Protein AF-A0A817CMS9-F1 (afdb_monomer_lite)

Secondary structure (DSSP, 8-state):
---EEE--SSS-SS--HHHHHHHHHHHS-TTT--EEEEEETTEEEEEETT--EEEGGGSGGGT-TTSEEEEE-TTTTTT----PPTT-EEEEEE-TT--HHHHHHHHHHSTTBTTTBEEEEEE-HHHHHHHHHHHHHHH---TTSPP-HHHHHHHHHHHHHHHHHHHHHHHHHHHHHHHHHHHHHHTT-

Structure (mmCIF, N/CA/C/O backbone):
data_AF-A0A817CMS9-F1
#
_entry.id   AF-A0A817CMS9-F1
#
loop_
_atom_site.group_PDB
_atom_site.id
_atom_site.type_symbol
_atom_site.label_atom_id
_atom_site.label_alt_id
_atom_site.label_comp_id
_atom_site.label_asym_id
_atom_site.label_entity_id
_atom_site.label_seq_id
_atom_site.pdbx_PDB_ins_code
_atom_site.Cartn_x
_atom_site.Cartn_y
_atom_site.Cartn_z
_atom_site.occupancy
_atom_site.B_iso_or_equiv
_atom_site.auth_seq_id
_atom_site.auth_comp_id
_atom_site.auth_asym_id
_atom_site.auth_atom_id
_atom_site.pdbx_PDB_model_num
ATOM 1 N N . MET A 1 1 ? 3.117 -14.549 -5.798 1.00 77.69 1 MET A N 1
ATOM 2 C CA . MET A 1 1 ? 4.179 -13.520 -5.708 1.00 77.69 1 MET A CA 1
ATOM 3 C C . MET A 1 1 ? 3.508 -12.202 -5.344 1.00 77.69 1 MET A C 1
ATOM 5 O O . MET A 1 1 ? 2.330 -12.082 -5.639 1.00 77.69 1 MET A O 1
ATOM 9 N N . ILE A 1 2 ? 4.181 -11.277 -4.655 1.00 88.38 2 ILE A N 1
ATOM 10 C CA . ILE A 1 2 ? 3.659 -9.918 -4.421 1.00 88.38 2 ILE A CA 1
ATOM 11 C C . ILE A 1 2 ? 4.347 -9.014 -5.437 1.00 88.38 2 ILE A C 1
ATOM 13 O O . ILE A 1 2 ? 5.572 -8.955 -5.463 1.00 88.38 2 ILE A O 1
ATOM 17 N N . ASN A 1 3 ? 3.564 -8.373 -6.294 1.00 90.69 3 ASN A N 1
ATOM 18 C CA . ASN A 1 3 ? 4.044 -7.587 -7.425 1.00 90.69 3 ASN A CA 1
ATOM 19 C C . ASN A 1 3 ? 4.031 -6.086 -7.124 1.00 90.69 3 ASN A C 1
ATOM 21 O O . ASN A 1 3 ? 4.804 -5.333 -7.708 1.00 90.69 3 ASN A O 1
ATOM 25 N N . GLY A 1 4 ? 3.166 -5.639 -6.215 1.00 90.62 4 GLY A N 1
ATOM 26 C CA . GLY A 1 4 ? 3.035 -4.228 -5.875 1.00 90.62 4 GLY A CA 1
ATOM 27 C C . GLY A 1 4 ? 3.059 -3.969 -4.381 1.00 90.62 4 GLY A C 1
ATOM 28 O O . GLY A 1 4 ? 2.597 -4.797 -3.598 1.00 90.62 4 GLY A O 1
ATOM 29 N N . ILE A 1 5 ? 3.542 -2.794 -4.006 1.00 91.62 5 ILE A N 1
ATOM 30 C CA . ILE A 1 5 ? 3.374 -2.205 -2.682 1.00 91.62 5 ILE A CA 1
ATOM 31 C C . ILE A 1 5 ? 2.540 -0.938 -2.853 1.00 91.62 5 ILE A C 1
ATOM 33 O O . ILE A 1 5 ? 2.891 -0.059 -3.640 1.00 91.62 5 ILE A O 1
ATOM 37 N N . LEU A 1 6 ? 1.428 -0.874 -2.128 1.00 89.94 6 LEU A N 1
ATOM 38 C CA . LEU A 1 6 ? 0.562 0.292 -2.024 1.00 89.94 6 LEU A CA 1
ATOM 39 C C . LEU A 1 6 ? 0.737 0.854 -0.616 1.00 89.94 6 LEU A C 1
ATOM 41 O O . LEU A 1 6 ? 0.195 0.297 0.345 1.00 89.94 6 LEU A O 1
ATOM 45 N N . ASP A 1 7 ? 1.549 1.899 -0.489 1.00 86.31 7 ASP A N 1
ATOM 46 C CA . ASP A 1 7 ? 1.860 2.501 0.798 1.00 86.31 7 ASP A CA 1
ATOM 47 C C . ASP A 1 7 ? 0.839 3.575 1.175 1.00 86.31 7 ASP A C 1
ATOM 49 O O . ASP A 1 7 ? 0.642 4.543 0.448 1.00 86.31 7 ASP A O 1
ATOM 53 N N . VAL A 1 8 ? 0.196 3.418 2.333 1.00 76.38 8 VAL A N 1
ATOM 54 C CA . VAL A 1 8 ? -0.797 4.372 2.859 1.00 76.38 8 VAL A CA 1
ATOM 55 C C . VAL A 1 8 ? -0.176 5.272 3.933 1.00 76.38 8 VAL A C 1
ATOM 57 O O . VAL A 1 8 ? -0.787 5.535 4.967 1.00 76.38 8 VAL A O 1
ATOM 60 N N . GLY A 1 9 ? 1.077 5.683 3.715 1.00 64.88 9 GLY A N 1
ATOM 61 C CA . GLY A 1 9 ? 1.826 6.552 4.630 1.00 64.88 9 GLY A CA 1
ATOM 62 C C . GLY A 1 9 ? 2.237 5.847 5.924 1.00 64.88 9 GLY A C 1
ATOM 63 O O . GLY A 1 9 ? 2.263 6.454 6.993 1.00 64.88 9 GLY A O 1
ATOM 64 N N . ALA A 1 10 ? 2.486 4.538 5.852 1.00 63.50 10 ALA A N 1
ATOM 65 C CA . ALA A 1 10 ? 2.502 3.668 7.023 1.00 63.50 10 ALA A CA 1
ATOM 66 C C . ALA A 1 10 ? 3.894 3.208 7.452 1.00 63.50 10 ALA A C 1
ATOM 68 O O . ALA A 1 10 ? 4.192 3.150 8.643 1.00 63.50 10 ALA A O 1
ATOM 69 N N . LEU A 1 11 ? 4.706 2.773 6.484 1.00 62.94 11 LEU A N 1
ATOM 70 C CA . LEU A 1 11 ? 5.907 1.976 6.755 1.00 62.94 11 LEU A CA 1
ATOM 71 C C . LEU A 1 11 ? 7.194 2.614 6.232 1.00 62.94 11 LEU A C 1
ATOM 73 O O . LEU A 1 11 ? 8.274 2.233 6.683 1.00 62.94 11 LEU A O 1
ATOM 77 N N . PHE A 1 12 ? 7.102 3.575 5.312 1.00 68.31 12 PHE A N 1
ATOM 78 C CA . PHE A 1 12 ? 8.256 4.115 4.596 1.00 68.31 12 PHE A CA 1
ATOM 79 C C . PHE A 1 12 ? 8.349 5.636 4.774 1.00 68.31 12 PHE A C 1
ATOM 81 O O . PHE A 1 12 ? 8.121 6.402 3.849 1.00 68.31 12 PHE A O 1
ATOM 88 N N . ILE A 1 13 ? 8.681 6.067 5.995 1.00 56.91 13 ILE A N 1
ATOM 89 C CA . ILE A 1 13 ? 8.699 7.488 6.394 1.00 56.91 13 ILE A CA 1
ATOM 90 C C . ILE A 1 13 ? 9.909 8.252 5.810 1.00 56.91 13 ILE A C 1
ATOM 92 O O . ILE A 1 13 ? 9.785 9.431 5.497 1.00 56.91 13 ILE A O 1
ATOM 96 N N . ASP A 1 14 ? 11.045 7.579 5.580 1.00 59.69 14 ASP A N 1
ATOM 97 C CA . ASP A 1 14 ? 12.325 8.238 5.240 1.00 59.69 14 ASP A CA 1
ATOM 98 C C . ASP A 1 14 ? 12.895 7.866 3.854 1.00 59.69 14 ASP A C 1
ATOM 100 O O . ASP A 1 14 ? 14.068 8.107 3.560 1.00 59.69 14 ASP A O 1
ATOM 104 N N . GLY A 1 15 ? 12.103 7.223 2.991 1.00 67.94 15 GLY A N 1
ATOM 105 C CA . GLY A 1 15 ? 12.551 6.786 1.666 1.00 67.94 15 GLY A CA 1
ATOM 106 C C . GLY A 1 15 ? 11.914 7.572 0.531 1.00 67.94 15 GLY A C 1
ATOM 107 O O . GLY A 1 15 ? 10.702 7.744 0.507 1.00 67.94 15 GLY A O 1
ATOM 108 N N . SER A 1 16 ? 12.705 7.975 -0.466 1.00 87.06 16 SER A N 1
ATOM 109 C CA . SER A 1 16 ? 12.138 8.425 -1.740 1.00 87.06 16 SER A CA 1
ATOM 110 C C . SER A 1 16 ? 11.461 7.256 -2.465 1.00 87.06 16 SER A C 1
ATOM 112 O O . SER A 1 16 ? 11.920 6.111 -2.371 1.00 87.06 16 SER A O 1
ATOM 114 N N . ASN A 1 17 ? 10.418 7.540 -3.251 1.00 89.38 17 ASN A N 1
ATOM 115 C CA . ASN A 1 17 ? 9.736 6.540 -4.086 1.00 89.38 17 ASN A CA 1
ATOM 116 C C . ASN A 1 17 ? 10.731 5.765 -4.959 1.00 89.38 17 ASN A C 1
ATOM 118 O O . ASN A 1 17 ? 10.667 4.540 -5.056 1.00 89.38 17 ASN A O 1
ATOM 122 N N . ARG A 1 18 ? 11.724 6.479 -5.502 1.00 91.44 18 ARG A N 1
ATOM 123 C CA . ARG A 1 18 ? 12.861 5.910 -6.228 1.00 91.44 18 ARG A CA 1
ATOM 124 C C . ARG A 1 18 ? 13.650 4.907 -5.387 1.00 91.44 18 ARG A C 1
ATOM 126 O O . ARG A 1 18 ? 13.916 3.798 -5.842 1.00 91.44 18 ARG A O 1
ATOM 133 N N . GLY A 1 19 ? 14.039 5.283 -4.169 1.00 91.00 19 GLY A N 1
ATOM 134 C CA . GLY A 1 19 ? 14.793 4.411 -3.270 1.00 91.00 19 GLY A CA 1
ATOM 135 C C . GLY A 1 19 ? 14.023 3.137 -2.921 1.00 91.00 19 GLY A C 1
ATOM 136 O O . GLY A 1 19 ? 14.601 2.048 -2.917 1.00 91.00 19 GLY A O 1
ATOM 137 N N . MET A 1 20 ? 12.713 3.255 -2.700 1.00 90.69 20 MET A N 1
ATOM 138 C CA . MET A 1 20 ? 11.846 2.106 -2.428 1.00 90.69 20 MET A CA 1
ATOM 139 C C . MET A 1 20 ? 11.688 1.201 -3.647 1.00 90.69 20 MET A C 1
ATOM 141 O O . MET A 1 20 ? 11.838 -0.013 -3.514 1.00 90.69 20 MET A O 1
ATOM 145 N N . ALA A 1 21 ? 11.488 1.770 -4.836 1.00 92.00 21 ALA A N 1
ATOM 146 C CA . ALA A 1 21 ? 11.421 1.018 -6.086 1.00 92.00 21 ALA A CA 1
ATOM 147 C C . ALA A 1 21 ? 12.711 0.227 -6.348 1.00 92.00 21 ALA A C 1
ATOM 149 O O . ALA A 1 21 ? 12.653 -0.977 -6.589 1.00 92.00 21 ALA A O 1
ATOM 150 N N . ILE A 1 22 ? 13.876 0.866 -6.189 1.00 92.69 22 ILE A N 1
ATOM 151 C CA . ILE A 1 22 ? 15.193 0.228 -6.331 1.00 92.69 22 ILE A CA 1
ATOM 152 C C . ILE A 1 22 ? 15.373 -0.898 -5.309 1.00 92.69 22 ILE A C 1
ATOM 154 O O . ILE A 1 22 ? 15.794 -2.004 -5.653 1.00 92.69 22 ILE A O 1
ATOM 158 N N . LYS A 1 23 ? 15.042 -0.646 -4.038 1.00 92.25 23 LYS A N 1
ATOM 159 C CA . LYS A 1 23 ? 15.151 -1.662 -2.986 1.00 92.25 23 LYS A CA 1
ATOM 160 C C . LYS A 1 23 ? 14.244 -2.855 -3.281 1.00 92.25 23 LYS A C 1
ATOM 162 O O . LYS A 1 23 ? 14.671 -3.996 -3.127 1.00 92.25 23 LYS A O 1
ATOM 167 N N . TRP A 1 24 ? 13.023 -2.602 -3.739 1.00 91.62 24 TRP A N 1
ATOM 168 C CA . TRP A 1 24 ? 12.069 -3.642 -4.102 1.00 91.62 24 TRP A CA 1
ATOM 169 C C . TRP A 1 24 ? 12.521 -4.435 -5.334 1.00 91.62 24 TRP A C 1
ATOM 171 O O . TRP A 1 24 ? 12.480 -5.666 -5.321 1.00 91.62 24 TRP A O 1
ATOM 181 N N . LEU A 1 25 ? 13.070 -3.759 -6.348 1.00 93.19 25 LEU A N 1
ATOM 182 C CA . LEU A 1 25 ? 13.699 -4.395 -7.505 1.00 93.19 25 LEU A CA 1
ATOM 183 C C . LEU A 1 25 ? 14.825 -5.337 -7.077 1.00 93.19 25 LEU A C 1
ATOM 185 O O . LEU A 1 25 ? 14.950 -6.435 -7.612 1.00 93.19 25 LEU A O 1
ATOM 189 N N . ASN A 1 26 ? 15.649 -4.928 -6.114 1.00 93.00 26 ASN A N 1
ATOM 190 C CA . ASN A 1 26 ? 16.777 -5.719 -5.617 1.00 93.00 26 ASN A CA 1
ATOM 191 C C . ASN A 1 26 ? 16.362 -6.942 -4.795 1.00 93.00 26 ASN A C 1
ATOM 193 O O . ASN A 1 26 ? 17.083 -7.934 -4.796 1.00 93.00 26 ASN A O 1
ATOM 197 N N . LEU A 1 27 ? 15.205 -6.890 -4.136 1.00 91.75 27 LEU A N 1
ATOM 198 C CA . LEU A 1 27 ? 14.621 -8.028 -3.418 1.00 91.75 27 LEU A CA 1
ATOM 199 C C . LEU A 1 27 ? 13.832 -8.978 -4.335 1.00 91.75 27 LEU A C 1
ATOM 201 O O . LEU A 1 27 ? 13.458 -10.069 -3.906 1.00 91.75 27 LEU A O 1
ATOM 205 N N . SER A 1 28 ? 13.558 -8.564 -5.572 1.00 90.88 28 SER A N 1
ATOM 206 C CA . SER A 1 28 ? 12.761 -9.327 -6.531 1.00 90.88 28 SER A CA 1
ATOM 207 C C . SER A 1 28 ? 13.578 -10.399 -7.257 1.00 90.88 28 SER A C 1
ATOM 209 O O . SER A 1 28 ? 14.793 -10.286 -7.424 1.00 90.88 28 SER A O 1
ATOM 211 N N . ASP A 1 29 ? 12.890 -11.441 -7.728 1.00 90.50 29 ASP A N 1
ATOM 212 C CA . ASP A 1 29 ? 13.479 -12.512 -8.536 1.00 90.50 29 ASP A CA 1
ATOM 213 C C . ASP A 1 29 ? 13.924 -11.969 -9.902 1.00 90.50 29 ASP A C 1
ATOM 215 O O . ASP A 1 29 ? 13.099 -11.709 -10.778 1.00 90.50 29 ASP A O 1
ATOM 219 N N . LYS A 1 30 ? 15.240 -11.824 -10.088 1.00 88.00 30 LYS A N 1
ATOM 220 C CA . LYS A 1 30 ? 15.857 -11.267 -11.302 1.00 88.00 30 LYS A CA 1
ATOM 221 C C . LYS A 1 30 ? 15.660 -12.123 -12.5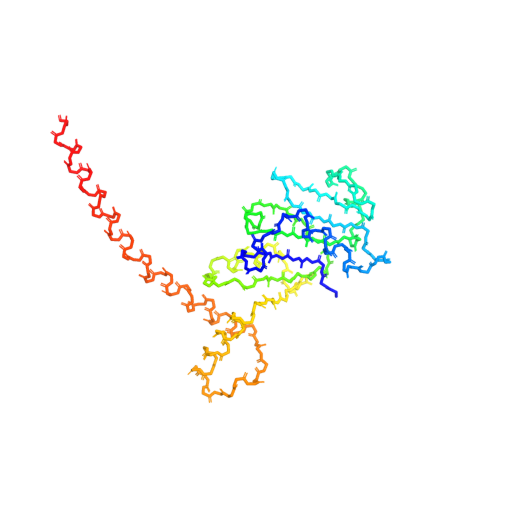55 1.00 88.00 30 LYS A C 1
ATOM 223 O O . LYS A 1 30 ? 15.983 -11.671 -13.643 1.00 88.00 30 LYS A O 1
ATOM 228 N N . THR A 1 31 ? 15.149 -13.349 -12.423 1.00 88.56 31 THR A N 1
ATOM 229 C CA . THR A 1 31 ? 14.766 -14.174 -13.582 1.00 88.56 31 THR A CA 1
ATOM 230 C C . THR A 1 31 ? 13.384 -13.818 -14.131 1.00 88.56 31 THR A C 1
ATOM 232 O O . THR A 1 31 ? 13.037 -14.239 -15.232 1.00 88.56 31 THR A O 1
ATOM 235 N N . LYS A 1 32 ? 12.590 -13.058 -13.364 1.00 88.12 32 LYS A N 1
ATOM 236 C CA . LYS A 1 32 ? 11.198 -12.707 -13.680 1.00 88.12 32 LYS A CA 1
ATOM 237 C C . LYS A 1 32 ? 10.947 -11.208 -13.701 1.00 88.12 32 LYS A C 1
ATOM 239 O O . LYS A 1 32 ? 10.047 -10.764 -14.396 1.00 88.12 32 LYS A O 1
ATOM 244 N N . ILE A 1 33 ? 11.691 -10.445 -12.907 1.00 92.81 33 ILE A N 1
ATOM 245 C CA . ILE A 1 33 ? 11.482 -9.014 -12.712 1.00 92.81 33 ILE A CA 1
ATOM 246 C C . ILE A 1 33 ? 12.706 -8.260 -13.220 1.00 92.81 33 ILE A C 1
ATOM 248 O O . ILE A 1 33 ? 13.786 -8.334 -12.631 1.00 92.81 33 ILE A O 1
ATOM 252 N N . ASP A 1 34 ? 12.493 -7.495 -14.285 1.00 93.56 34 ASP A N 1
ATOM 253 C CA . ASP A 1 34 ? 13.505 -6.664 -14.937 1.00 93.56 34 ASP A CA 1
ATOM 254 C C . ASP A 1 34 ? 13.403 -5.193 -14.510 1.00 93.56 34 ASP A C 1
ATOM 256 O O . ASP A 1 34 ? 14.379 -4.444 -14.600 1.00 93.56 34 ASP A O 1
ATOM 260 N N . TYR A 1 35 ? 12.223 -4.774 -14.041 1.00 94.56 35 TYR A N 1
ATOM 261 C CA . TYR A 1 35 ? 11.922 -3.368 -13.795 1.00 94.56 35 TYR A CA 1
ATOM 262 C C . TYR A 1 35 ? 11.203 -3.126 -12.468 1.00 94.56 35 TYR A C 1
ATOM 264 O O . TYR A 1 35 ? 10.448 -3.959 -11.963 1.00 94.56 35 TYR A O 1
ATOM 272 N N . SER A 1 36 ? 11.380 -1.924 -11.931 1.00 94.62 36 SER A N 1
ATOM 273 C CA . SER A 1 36 ? 10.517 -1.365 -10.893 1.00 94.62 36 SER A CA 1
ATOM 274 C C . SER A 1 36 ? 9.871 -0.078 -11.372 1.00 94.62 36 SER A C 1
ATOM 276 O O . SER A 1 36 ? 10.493 0.717 -12.072 1.00 94.62 36 SER A O 1
ATOM 278 N N . ILE A 1 37 ? 8.616 0.118 -10.995 1.00 93.12 37 ILE A N 1
ATOM 279 C CA . ILE A 1 37 ? 7.808 1.268 -11.374 1.00 93.12 37 ILE A CA 1
ATOM 280 C C . ILE A 1 37 ? 7.470 2.059 -10.120 1.00 93.12 37 ILE A C 1
ATOM 282 O O . ILE A 1 37 ? 7.066 1.488 -9.106 1.00 93.12 37 ILE A O 1
ATOM 286 N N . TYR A 1 38 ? 7.613 3.373 -10.207 1.00 92.56 38 TYR A N 1
ATOM 287 C CA . TYR A 1 38 ? 7.205 4.312 -9.173 1.00 92.56 38 TYR A CA 1
ATOM 288 C C . TYR A 1 38 ? 6.719 5.615 -9.798 1.00 92.56 38 TYR A C 1
ATOM 290 O O . TYR A 1 38 ? 6.766 5.789 -11.017 1.00 92.56 38 TYR A O 1
ATOM 298 N N . ILE A 1 39 ? 6.223 6.523 -8.962 1.00 89.06 39 ILE A N 1
ATOM 299 C CA . ILE A 1 39 ? 5.774 7.841 -9.403 1.00 89.06 39 ILE A CA 1
ATOM 300 C C . ILE A 1 39 ? 6.663 8.909 -8.782 1.00 89.06 39 ILE A C 1
ATOM 302 O O . ILE A 1 39 ? 6.970 8.869 -7.588 1.00 89.06 39 ILE A O 1
ATOM 306 N N . GLU A 1 40 ? 7.097 9.843 -9.616 1.00 88.50 40 GLU A N 1
ATOM 307 C CA . GLU A 1 40 ? 7.929 10.984 -9.249 1.00 88.50 40 GLU A CA 1
ATOM 308 C C . GLU A 1 40 ? 7.446 12.193 -10.044 1.00 88.50 40 GLU A C 1
ATOM 310 O O . GLU A 1 40 ? 7.307 12.117 -11.265 1.00 88.50 40 GLU A O 1
ATOM 315 N N . SER A 1 41 ? 7.126 13.284 -9.343 1.00 85.75 41 SER A N 1
ATOM 316 C CA . SER A 1 41 ? 6.565 14.501 -9.950 1.00 85.75 41 SER A CA 1
ATOM 317 C C . SER A 1 41 ? 5.373 14.209 -10.882 1.00 85.75 41 SER A C 1
ATOM 319 O O . SER A 1 41 ? 5.376 14.612 -12.045 1.00 85.75 41 SER A O 1
ATOM 321 N N . ASP A 1 42 ? 4.389 13.443 -10.391 1.00 82.62 42 ASP A N 1
ATOM 322 C CA . ASP A 1 42 ? 3.181 13.003 -11.118 1.00 82.62 42 ASP A CA 1
ATOM 323 C C . ASP A 1 42 ? 3.424 12.180 -12.400 1.00 82.62 42 ASP A C 1
ATOM 325 O O . ASP A 1 42 ? 2.493 11.890 -13.155 1.00 82.62 42 ASP A O 1
ATOM 329 N N . SER A 1 43 ? 4.662 11.746 -12.644 1.00 87.94 43 SER A N 1
ATOM 330 C CA . SER A 1 43 ? 5.044 10.962 -13.818 1.00 87.94 43 SER A CA 1
ATOM 331 C C . SER A 1 43 ? 5.400 9.527 -13.438 1.00 87.94 43 SER A C 1
ATOM 333 O O . SER A 1 43 ? 6.064 9.282 -12.433 1.00 87.94 43 SER A O 1
ATOM 335 N N . ILE A 1 44 ? 4.975 8.561 -14.259 1.00 90.31 44 ILE A N 1
ATOM 336 C CA . ILE A 1 44 ? 5.309 7.144 -14.064 1.00 90.31 44 ILE A CA 1
ATOM 337 C C . ILE A 1 44 ? 6.740 6.902 -14.555 1.00 90.31 44 ILE A C 1
ATOM 339 O O . ILE A 1 44 ? 7.022 6.995 -15.757 1.00 90.31 44 ILE A O 1
ATOM 343 N N . VAL A 1 45 ? 7.621 6.546 -13.625 1.00 93.31 45 VAL A N 1
ATOM 344 C CA . VAL A 1 45 ? 9.037 6.279 -13.870 1.00 93.31 45 VAL A CA 1
ATOM 345 C C . VAL A 1 45 ? 9.320 4.791 -13.728 1.00 93.31 45 VAL A C 1
ATOM 347 O O . VAL A 1 45 ? 8.828 4.122 -12.819 1.00 93.31 45 VAL A O 1
ATOM 350 N N . VAL A 1 46 ? 10.142 4.280 -14.636 1.00 94.56 46 VAL A N 1
ATOM 351 C CA . VAL A 1 46 ? 10.638 2.906 -14.649 1.00 94.56 46 VAL A CA 1
ATOM 352 C C . VAL A 1 46 ? 12.123 2.924 -14.341 1.00 94.56 46 VAL A C 1
ATOM 354 O O . VAL A 1 46 ? 12.867 3.667 -14.974 1.00 94.56 46 VAL A O 1
ATOM 357 N N . CYS A 1 47 ? 12.549 2.097 -13.393 1.00 95.12 47 CYS A N 1
ATOM 358 C CA . CYS A 1 47 ? 13.947 1.804 -13.110 1.00 95.12 47 CYS A CA 1
ATOM 359 C C . CYS A 1 47 ? 14.258 0.369 -13.544 1.00 95.12 47 CYS A C 1
ATOM 361 O O . CYS A 1 47 ? 13.573 -0.556 -13.100 1.00 95.12 47 CYS A O 1
ATOM 363 N N . ASP A 1 48 ? 15.277 0.180 -14.378 1.00 93.62 48 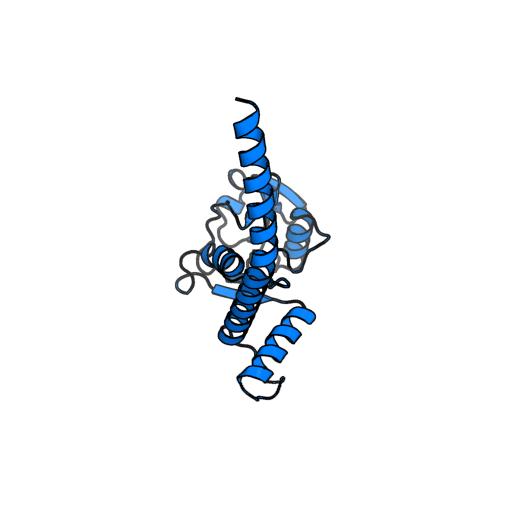ASP A N 1
ATOM 364 C CA . ASP A 1 48 ? 15.750 -1.144 -14.795 1.00 93.62 48 ASP A CA 1
ATOM 365 C C . ASP A 1 48 ? 16.795 -1.736 -13.829 1.00 93.62 48 ASP A C 1
ATOM 367 O O . ASP A 1 48 ? 17.206 -1.111 -12.844 1.00 93.62 48 ASP A O 1
ATOM 371 N N . CYS A 1 49 ? 17.228 -2.969 -14.101 1.00 90.44 49 CYS A N 1
ATOM 372 C CA . CYS A 1 49 ? 18.268 -3.664 -13.337 1.00 90.44 49 CYS A CA 1
ATOM 373 C C . CYS A 1 49 ? 19.657 -3.001 -13.404 1.00 90.44 49 CYS A C 1
ATOM 375 O O . CYS A 1 49 ? 20.517 -3.325 -12.584 1.00 90.44 49 CYS A O 1
ATOM 377 N N . GLN A 1 50 ? 19.889 -2.091 -14.352 1.00 91.19 50 GLN A N 1
ATOM 378 C CA . GLN A 1 50 ? 21.096 -1.273 -14.482 1.00 91.19 50 GLN A CA 1
ATOM 379 C C . GLN A 1 50 ? 20.948 0.093 -13.786 1.00 91.19 50 GLN A C 1
ATOM 381 O O . GLN A 1 50 ? 21.831 0.949 -13.906 1.00 91.19 50 GLN A O 1
ATOM 386 N N . TYR A 1 51 ? 19.858 0.292 -13.038 1.00 91.19 51 TYR A N 1
ATOM 387 C CA . TYR A 1 51 ? 19.506 1.528 -12.340 1.00 91.19 51 TYR A CA 1
ATOM 388 C C . TYR A 1 51 ? 19.352 2.740 -13.270 1.00 91.19 51 TYR A C 1
ATOM 390 O O . TYR A 1 51 ? 19.537 3.885 -12.845 1.00 91.19 51 TYR A O 1
ATOM 398 N N . GLN A 1 52 ? 19.022 2.497 -14.541 1.00 93.12 52 GLN A N 1
ATOM 399 C CA . GLN A 1 52 ? 18.641 3.536 -15.487 1.00 93.12 52 GLN A CA 1
ATOM 400 C C . GLN A 1 52 ? 17.154 3.847 -15.353 1.00 93.12 52 GLN A C 1
ATOM 402 O O . GLN A 1 52 ? 16.337 2.971 -15.065 1.00 93.12 52 GLN A O 1
ATOM 407 N N . HIS A 1 53 ? 16.820 5.122 -15.548 1.00 94.06 53 HIS A N 1
ATOM 408 C CA . HIS A 1 53 ? 15.481 5.652 -15.332 1.00 94.06 53 HIS A CA 1
ATOM 409 C C . HIS A 1 53 ? 14.866 6.112 -16.648 1.00 94.06 53 HIS A C 1
ATOM 411 O O . HIS A 1 53 ? 15.474 6.873 -17.401 1.00 94.06 53 HIS A O 1
ATOM 417 N N . HIS A 1 54 ? 13.636 5.676 -16.902 1.00 93.44 54 HIS A N 1
ATOM 418 C CA . HIS A 1 54 ? 12.923 5.940 -18.146 1.00 93.44 54 HIS A CA 1
ATOM 419 C C . HIS A 1 54 ? 11.464 6.293 -17.874 1.00 93.44 54 HIS A C 1
ATOM 421 O O . HIS A 1 54 ? 10.871 5.841 -16.893 1.00 93.44 54 HIS A O 1
ATOM 427 N N . ALA A 1 55 ? 10.853 7.057 -18.778 1.00 92.19 55 ALA A N 1
ATOM 428 C CA . ALA A 1 55 ? 9.404 7.202 -18.788 1.00 92.19 55 ALA A CA 1
ATOM 429 C C . ALA A 1 55 ? 8.757 5.859 -19.159 1.00 92.19 55 ALA A C 1
ATOM 431 O O . ALA A 1 55 ? 9.204 5.193 -20.097 1.00 92.19 55 ALA A O 1
ATOM 432 N N . PHE A 1 56 ? 7.685 5.473 -18.459 1.00 90.25 56 PHE A N 1
ATOM 433 C CA . PHE A 1 56 ? 7.025 4.179 -18.680 1.00 90.25 56 PHE A CA 1
ATOM 434 C C . PHE A 1 56 ? 6.622 3.958 -20.140 1.00 90.25 56 PHE A C 1
ATOM 436 O O . PHE A 1 56 ? 6.961 2.926 -20.714 1.00 90.25 56 PHE A O 1
ATOM 443 N N . VAL A 1 57 ? 5.990 4.960 -20.756 1.00 87.56 57 VAL A N 1
ATOM 444 C CA . VAL A 1 57 ? 5.457 4.896 -22.130 1.00 87.56 57 VAL A CA 1
ATOM 445 C C . VAL A 1 57 ? 6.540 4.623 -23.177 1.00 87.56 57 VAL A C 1
ATOM 447 O O . VAL A 1 57 ? 6.268 3.968 -24.174 1.00 87.56 57 VAL A O 1
ATOM 450 N N . THR A 1 58 ? 7.767 5.102 -22.963 1.00 89.38 58 THR A N 1
ATOM 451 C CA . THR A 1 58 ? 8.884 4.916 -23.906 1.00 89.38 58 THR A CA 1
ATOM 452 C C . THR A 1 58 ? 9.781 3.737 -23.539 1.00 89.38 58 THR A C 1
ATOM 454 O O . THR A 1 58 ? 10.769 3.479 -24.221 1.00 89.38 58 THR A O 1
ATOM 457 N N . SER A 1 59 ? 9.498 3.060 -22.426 1.00 90.06 59 SER A N 1
ATOM 458 C CA . SER A 1 59 ? 10.316 1.962 -21.923 1.00 90.06 59 SER A CA 1
ATOM 459 C C . SER A 1 59 ? 9.791 0.606 -22.410 1.00 90.06 59 SER A C 1
ATOM 461 O O . SER A 1 59 ? 8.575 0.445 -22.570 1.00 90.06 59 SER A O 1
ATOM 463 N N . PRO A 1 60 ? 10.661 -0.415 -22.532 1.00 88.25 60 PRO A N 1
ATOM 464 C CA . PRO A 1 60 ? 10.229 -1.784 -22.823 1.00 88.25 60 PRO A CA 1
ATOM 465 C C . PRO A 1 60 ? 9.254 -2.368 -21.783 1.00 88.25 60 PRO A C 1
ATOM 467 O O . PRO A 1 60 ? 8.529 -3.316 -22.079 1.00 88.25 60 PRO A O 1
ATOM 470 N N . ALA A 1 61 ? 9.203 -1.803 -20.570 1.00 87.19 61 ALA A N 1
ATOM 471 C CA . ALA A 1 61 ? 8.284 -2.235 -19.517 1.00 87.19 61 ALA A CA 1
ATOM 472 C C . ALA A 1 61 ? 6.801 -1.995 -19.863 1.00 87.19 61 ALA A C 1
ATOM 474 O O . ALA A 1 61 ? 5.933 -2.639 -19.277 1.00 87.19 61 ALA A O 1
ATOM 475 N N . SER A 1 62 ? 6.500 -1.104 -20.816 1.00 85.75 62 SER A N 1
ATOM 476 C CA . SER A 1 62 ? 5.127 -0.869 -21.289 1.00 85.75 62 SER A CA 1
ATOM 477 C C . SER A 1 62 ? 4.549 -2.045 -22.084 1.00 85.75 62 SER A C 1
ATOM 479 O O . SER A 1 62 ? 3.341 -2.271 -22.051 1.00 85.75 62 SER A O 1
ATOM 481 N N . GLU A 1 63 ? 5.409 -2.817 -22.752 1.00 84.69 63 GLU A N 1
ATOM 482 C CA . GLU A 1 63 ? 5.032 -3.987 -23.552 1.00 84.69 63 GLU A CA 1
ATOM 483 C C . GLU A 1 63 ? 5.206 -5.295 -22.770 1.00 84.69 63 GLU A C 1
ATOM 485 O O . GLU A 1 63 ? 4.456 -6.251 -22.965 1.00 84.69 63 GLU A O 1
ATOM 490 N N . ARG A 1 64 ? 6.176 -5.340 -21.846 1.00 83.44 64 ARG A N 1
ATOM 491 C CA . ARG A 1 64 ? 6.477 -6.512 -21.009 1.00 83.44 64 ARG A CA 1
ATOM 492 C C . ARG A 1 64 ? 5.642 -6.527 -19.736 1.00 83.44 64 ARG A C 1
ATOM 494 O O . ARG A 1 64 ? 6.140 -6.371 -18.618 1.00 83.44 64 ARG A O 1
ATOM 501 N N . ILE A 1 65 ? 4.348 -6.723 -19.945 1.00 72.44 65 ILE A N 1
ATOM 502 C CA . ILE A 1 65 ? 3.368 -7.001 -18.898 1.00 72.44 65 ILE A CA 1
ATOM 503 C C . ILE A 1 65 ? 3.883 -8.225 -18.108 1.00 72.44 65 ILE A C 1
ATOM 505 O O . ILE A 1 65 ? 4.277 -9.212 -18.717 1.00 72.44 65 ILE A O 1
ATOM 509 N N . ASP A 1 66 ? 3.956 -8.117 -16.777 1.00 79.50 66 ASP A N 1
ATOM 510 C CA . ASP A 1 66 ? 4.437 -9.140 -15.817 1.00 79.50 66 ASP A CA 1
ATOM 511 C C . ASP A 1 66 ? 5.944 -9.182 -15.489 1.00 79.50 66 ASP A C 1
ATOM 513 O O . ASP A 1 66 ? 6.336 -9.904 -14.573 1.00 79.50 66 ASP A O 1
ATOM 517 N N . HIS A 1 67 ? 6.785 -8.356 -16.123 1.00 89.38 67 HIS A N 1
ATOM 518 C CA . HIS A 1 67 ? 8.231 -8.281 -15.825 1.00 89.38 67 HIS A CA 1
ATOM 519 C C . HIS A 1 67 ? 8.624 -7.125 -14.892 1.00 89.38 67 HIS A C 1
ATOM 521 O O . HIS A 1 67 ? 9.773 -6.672 -14.873 1.00 89.38 67 HIS A O 1
ATOM 527 N N . TYR A 1 68 ? 7.672 -6.612 -14.114 1.00 91.31 68 TYR A N 1
ATOM 528 C CA . TYR A 1 68 ? 7.915 -5.477 -13.238 1.00 91.31 68 TYR A CA 1
ATOM 529 C C . TYR A 1 68 ? 7.224 -5.585 -11.889 1.00 91.31 68 TYR A C 1
ATOM 531 O O . TYR A 1 68 ? 6.207 -6.259 -11.710 1.00 91.31 68 TYR A O 1
ATOM 539 N N . VAL A 1 69 ? 7.778 -4.841 -10.941 1.00 93.06 69 VAL A N 1
ATOM 540 C CA . VAL A 1 69 ? 7.168 -4.576 -9.645 1.00 93.06 69 VAL A CA 1
ATOM 541 C C . VAL A 1 69 ? 6.818 -3.102 -9.497 1.00 93.06 69 VAL A C 1
ATOM 543 O O . VAL A 1 69 ? 7.420 -2.253 -10.144 1.00 93.06 69 VAL A O 1
ATOM 546 N N . ILE A 1 70 ? 5.846 -2.782 -8.646 1.00 91.12 70 ILE A N 1
ATOM 547 C CA . ILE A 1 70 ? 5.348 -1.410 -8.483 1.00 91.12 70 ILE A CA 1
ATOM 548 C C . ILE A 1 70 ? 5.448 -0.975 -7.025 1.00 91.12 70 ILE A C 1
ATOM 550 O O . ILE A 1 70 ? 5.102 -1.732 -6.120 1.00 91.12 70 ILE A O 1
ATOM 554 N N . TYR A 1 71 ? 5.853 0.269 -6.806 1.00 91.50 71 TYR A N 1
ATOM 555 C CA . TYR A 1 71 ? 5.712 0.967 -5.537 1.00 91.50 71 TYR A CA 1
ATOM 556 C C . TYR A 1 71 ? 4.891 2.247 -5.739 1.00 91.50 71 TYR A C 1
ATOM 558 O O . TYR A 1 71 ? 5.259 3.086 -6.561 1.00 91.50 71 TYR A O 1
ATOM 566 N N . LEU A 1 72 ? 3.794 2.399 -4.993 1.00 88.00 72 LEU A N 1
ATOM 567 C CA . LEU A 1 72 ? 2.970 3.613 -4.961 1.00 88.00 72 LEU A CA 1
ATOM 568 C C . LEU A 1 72 ? 2.889 4.128 -3.521 1.00 88.00 72 LEU A C 1
ATOM 570 O O . LEU A 1 72 ? 2.586 3.347 -2.625 1.00 88.00 72 LEU A O 1
ATOM 574 N N . ASP A 1 73 ? 3.141 5.419 -3.314 1.00 84.88 73 ASP A N 1
ATOM 575 C CA . ASP A 1 73 ? 3.021 6.098 -2.018 1.00 84.88 73 ASP A CA 1
ATOM 576 C C . ASP A 1 73 ? 1.602 6.652 -1.781 1.00 84.88 73 ASP A C 1
ATOM 578 O O . ASP A 1 73 ? 0.734 6.588 -2.653 1.00 84.88 73 ASP A O 1
ATOM 582 N N . GLU A 1 74 ? 1.357 7.245 -0.608 1.00 75.56 74 GLU A N 1
ATOM 583 C CA . GLU A 1 74 ? 0.023 7.736 -0.241 1.00 75.56 74 GLU A CA 1
ATOM 584 C C . GLU A 1 74 ? -0.478 8.817 -1.213 1.00 75.56 74 GLU A C 1
ATOM 586 O O . GLU A 1 74 ? -1.624 8.768 -1.670 1.00 75.56 74 GLU A O 1
ATOM 591 N N . VAL A 1 75 ? 0.390 9.762 -1.585 1.00 71.38 75 VAL A N 1
ATOM 592 C CA . VAL A 1 75 ? 0.040 10.874 -2.480 1.00 71.38 75 VAL A CA 1
ATOM 593 C C . VAL A 1 75 ? -0.419 10.339 -3.833 1.00 71.38 75 VAL A C 1
ATOM 595 O O . VAL A 1 75 ? -1.511 10.670 -4.302 1.00 71.38 75 VAL A O 1
ATOM 598 N N . HIS A 1 76 ? 0.351 9.434 -4.433 1.00 67.50 76 HIS A N 1
ATOM 599 C CA . HIS A 1 76 ? 0.085 8.945 -5.780 1.00 67.50 76 HIS A CA 1
ATOM 600 C C . HIS A 1 76 ? -0.810 7.696 -5.804 1.00 67.50 76 HIS A C 1
ATOM 602 O O . HIS A 1 76 ? -1.325 7.315 -6.860 1.00 67.50 76 HIS A O 1
ATOM 608 N N . THR A 1 77 ? -1.158 7.126 -4.643 1.00 57.75 77 THR A N 1
ATOM 609 C CA . THR A 1 77 ? -2.361 6.286 -4.528 1.00 57.75 77 THR A CA 1
ATOM 610 C C . THR A 1 77 ? -3.639 7.093 -4.761 1.00 57.75 77 THR A C 1
ATOM 612 O O . THR A 1 77 ? -4.684 6.485 -4.986 1.00 57.75 77 THR A O 1
ATOM 615 N N . THR A 1 78 ? -3.577 8.433 -4.845 1.00 55.62 78 THR A N 1
ATOM 616 C CA . THR A 1 78 ? -4.728 9.337 -5.000 1.00 55.62 78 THR A CA 1
ATOM 617 C C . THR A 1 78 ? -4.731 10.122 -6.329 1.00 55.62 78 THR A C 1
ATOM 619 O O . THR A 1 78 ? -4.815 11.338 -6.331 1.00 55.62 78 THR A O 1
ATOM 622 N N . GLY A 1 79 ? -4.707 9.463 -7.496 1.00 58.53 79 GLY A N 1
ATOM 623 C CA . GLY A 1 79 ? -4.968 10.152 -8.777 1.00 58.53 79 GLY A CA 1
ATOM 624 C C . GLY A 1 79 ? -4.457 9.457 -10.038 1.00 58.53 79 GLY A C 1
ATOM 625 O O . GLY A 1 79 ? -4.977 9.707 -11.122 1.00 58.53 79 GLY A O 1
ATOM 626 N N . THR A 1 80 ? -3.490 8.549 -9.914 1.00 65.44 80 THR A N 1
ATOM 627 C CA . THR A 1 80 ? -2.864 7.910 -11.079 1.00 65.44 80 THR A CA 1
ATOM 628 C C . THR A 1 80 ? -3.648 6.680 -11.543 1.00 65.44 80 THR A C 1
ATOM 630 O O . THR A 1 80 ? -3.902 5.755 -10.767 1.00 65.44 80 THR A O 1
ATOM 633 N N . ASP A 1 81 ? -4.019 6.648 -12.827 1.00 66.56 81 ASP A N 1
ATOM 634 C CA . ASP A 1 81 ? -4.675 5.501 -13.463 1.00 66.56 81 ASP A CA 1
ATOM 635 C C . ASP A 1 81 ? -3.648 4.461 -13.939 1.00 66.56 81 ASP A C 1
ATOM 637 O O . ASP A 1 81 ? -3.436 4.271 -15.138 1.00 66.56 81 ASP A O 1
ATOM 641 N N . PHE A 1 82 ? -2.967 3.794 -13.001 1.00 72.12 82 PHE A N 1
ATOM 642 C CA . PHE A 1 82 ? -2.084 2.684 -13.358 1.00 72.12 82 PHE A CA 1
ATOM 643 C C . PHE A 1 82 ? -2.907 1.416 -13.627 1.00 72.12 82 PHE A C 1
ATOM 645 O O . PHE A 1 82 ? -3.646 0.934 -12.763 1.00 72.12 82 PHE A O 1
ATOM 652 N N . LYS A 1 83 ? -2.787 0.856 -14.834 1.00 76.81 83 LYS A N 1
ATOM 653 C CA . LYS A 1 83 ? -3.442 -0.405 -15.201 1.00 76.81 83 LYS A CA 1
ATOM 654 C C . LYS A 1 83 ? -2.555 -1.573 -14.794 1.00 76.81 83 LYS A C 1
ATOM 656 O O . LYS A 1 83 ? -1.546 -1.840 -15.438 1.00 76.81 83 LYS A O 1
ATOM 661 N N . PHE A 1 84 ? -2.955 -2.268 -13.736 1.00 81.56 84 PHE A N 1
ATOM 662 C CA . PHE A 1 84 ? -2.262 -3.470 -13.291 1.00 81.56 84 PHE A CA 1
ATOM 663 C C . PHE A 1 84 ? -2.440 -4.620 -14.301 1.00 81.56 84 PHE A C 1
ATOM 665 O O . PHE A 1 84 ? -3.540 -4.789 -14.843 1.00 81.56 84 PHE A O 1
ATOM 672 N N . PRO A 1 85 ? -1.386 -5.420 -14.542 1.00 81.19 85 PRO A N 1
ATOM 673 C CA . PRO A 1 85 ? -1.481 -6.687 -15.257 1.00 81.19 85 PRO A CA 1
ATOM 674 C C . PRO A 1 85 ? -2.506 -7.635 -14.644 1.00 81.19 85 PRO A C 1
ATOM 676 O O . PRO A 1 85 ? -2.809 -7.544 -13.455 1.00 81.19 85 PRO A O 1
ATOM 679 N N . ASN A 1 86 ? -3.010 -8.592 -15.425 1.00 83.06 86 ASN A N 1
ATOM 680 C CA . ASN A 1 86 ? -3.829 -9.659 -14.855 1.00 83.06 86 ASN A CA 1
ATOM 681 C C . ASN A 1 86 ? -3.020 -10.459 -13.823 1.00 83.06 86 ASN A C 1
ATOM 683 O O . ASN A 1 86 ? -1.805 -10.543 -13.890 1.00 83.06 86 ASN A O 1
ATOM 687 N N . GLU A 1 87 ? -3.715 -11.029 -12.846 1.00 85.19 87 GLU A N 1
ATOM 688 C CA . GLU A 1 87 ? -3.129 -11.831 -11.766 1.00 85.19 87 GLU A CA 1
ATOM 689 C C . GLU A 1 87 ? -2.189 -11.083 -10.800 1.00 85.19 87 GLU A C 1
ATOM 691 O O . GLU A 1 87 ? -1.522 -11.687 -9.960 1.00 85.19 87 GLU A O 1
ATOM 696 N N . PHE A 1 88 ? -2.197 -9.749 -10.840 1.00 87.06 88 PHE A N 1
ATOM 697 C CA . PHE A 1 88 ? -1.382 -8.918 -9.960 1.00 87.06 88 PHE A CA 1
ATOM 698 C C . PHE A 1 88 ? -1.814 -9.001 -8.486 1.00 87.06 88 PHE A C 1
ATOM 700 O O . PHE A 1 88 ? -2.982 -8.797 -8.135 1.00 87.06 88 PHE A O 1
ATOM 707 N N . CYS A 1 89 ? -0.851 -9.244 -7.596 1.00 91.25 89 CYS A N 1
ATOM 708 C CA . CYS A 1 89 ? -1.060 -9.222 -6.150 1.00 91.25 89 CYS A CA 1
ATOM 709 C C . CYS A 1 89 ? -0.317 -8.041 -5.520 1.00 91.25 89 CYS A C 1
ATOM 711 O O . CYS A 1 89 ? 0.896 -7.910 -5.694 1.00 91.25 89 CYS A O 1
ATOM 713 N N . ALA A 1 90 ? -1.023 -7.199 -4.766 1.00 91.94 90 ALA A N 1
ATOM 714 C CA . ALA A 1 90 ? -0.425 -6.050 -4.093 1.00 91.94 90 ALA A CA 1
ATOM 715 C C . ALA A 1 90 ? -0.471 -6.183 -2.566 1.00 91.94 90 ALA A C 1
ATOM 717 O O . ALA A 1 90 ? -1.457 -6.646 -1.992 1.00 91.94 90 ALA A O 1
ATOM 718 N N . ALA A 1 91 ? 0.597 -5.751 -1.905 1.00 93.00 91 ALA A N 1
ATOM 719 C CA . ALA A 1 91 ? 0.634 -5.548 -0.469 1.00 93.00 91 ALA A CA 1
ATOM 720 C C . ALA A 1 91 ? 0.207 -4.118 -0.134 1.00 93.00 91 ALA A C 1
ATOM 722 O O . ALA A 1 91 ? 0.850 -3.162 -0.557 1.00 93.00 91 ALA A O 1
ATOM 723 N N . VAL A 1 92 ? -0.866 -3.978 0.638 1.00 92.00 92 VAL A N 1
ATOM 724 C CA . VAL A 1 92 ? -1.292 -2.702 1.219 1.00 92.00 92 VAL A CA 1
ATOM 725 C C . VAL A 1 92 ? -0.630 -2.556 2.579 1.00 92.00 92 VAL A C 1
ATOM 727 O O . VAL A 1 92 ? -0.765 -3.441 3.430 1.00 92.00 92 VAL A O 1
ATOM 730 N N . THR A 1 93 ? 0.077 -1.454 2.798 1.00 91.25 93 THR A N 1
ATOM 731 C CA . THR A 1 93 ? 0.643 -1.147 4.112 1.00 91.25 93 THR A CA 1
ATOM 732 C C . THR A 1 93 ? -0.427 -0.512 5.007 1.00 91.25 93 THR A C 1
ATOM 734 O O . THR A 1 93 ? -1.215 0.335 4.589 1.00 91.25 93 THR A O 1
ATOM 737 N N . LEU A 1 94 ? -0.506 -0.953 6.258 1.00 91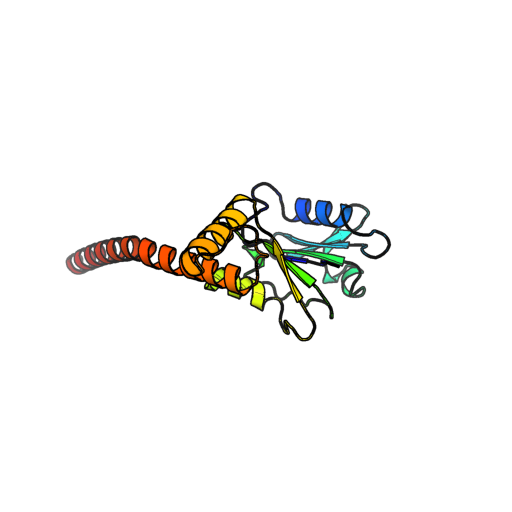.25 94 LEU A N 1
ATOM 738 C CA . LEU A 1 94 ? -1.460 -0.458 7.243 1.00 91.25 94 LEU A CA 1
ATOM 739 C C . LEU A 1 94 ? -0.763 0.549 8.152 1.00 91.25 94 LEU A C 1
ATOM 741 O O . LEU A 1 94 ? 0.066 0.168 8.982 1.00 91.25 94 LEU A O 1
ATOM 745 N N . GLY A 1 95 ? -1.100 1.825 7.967 1.00 87.69 95 GLY A N 1
ATOM 746 C CA . GLY A 1 95 ? -0.570 2.941 8.749 1.00 87.69 95 GLY A CA 1
ATOM 747 C C . GLY A 1 95 ? -1.384 3.204 9.997 1.00 87.69 95 GLY A C 1
ATOM 748 O O . GLY A 1 95 ? -2.581 2.916 10.038 1.00 87.69 95 GLY A O 1
ATOM 749 N N . ASN A 1 96 ? -0.741 3.764 11.020 1.00 86.75 96 ASN A N 1
ATOM 750 C CA . ASN A 1 96 ? -1.448 4.139 12.236 1.00 86.75 96 ASN A CA 1
ATOM 751 C C . ASN A 1 96 ? -2.601 5.104 11.910 1.00 86.75 96 ASN A C 1
ATOM 753 O O . ASN A 1 96 ? -2.482 5.945 11.020 1.00 86.75 96 ASN A O 1
ATOM 757 N N . CYS A 1 97 ? -3.722 4.971 12.618 1.00 86.62 97 CYS A N 1
ATOM 758 C CA . CYS A 1 97 ? -4.913 5.807 12.426 1.00 86.62 97 CYS A CA 1
ATOM 759 C C . CYS A 1 97 ? -5.507 5.807 10.999 1.00 86.62 97 CYS A C 1
ATOM 761 O O . CYS A 1 97 ? -6.283 6.704 10.665 1.00 86.62 97 CYS A O 1
ATOM 763 N N . ILE A 1 98 ? -5.196 4.820 10.146 1.00 91.06 98 ILE A N 1
ATOM 764 C CA . ILE A 1 98 ? -5.817 4.724 8.818 1.00 91.06 98 ILE A CA 1
ATOM 765 C C . ILE A 1 98 ? -7.343 4.610 8.949 1.00 91.06 98 ILE A C 1
ATOM 767 O O . ILE A 1 98 ? -7.870 3.759 9.673 1.00 91.06 98 ILE A O 1
ATOM 771 N N . THR A 1 99 ? -8.055 5.484 8.240 1.00 92.44 99 THR A N 1
ATOM 772 C CA . THR A 1 99 ? -9.520 5.528 8.229 1.00 92.44 99 THR A CA 1
ATOM 773 C C . THR A 1 99 ? -10.094 4.668 7.108 1.00 92.44 99 THR A C 1
ATOM 775 O O . THR A 1 99 ? -9.409 4.299 6.151 1.00 92.44 99 THR A O 1
ATOM 778 N N . LYS A 1 100 ? -11.394 4.374 7.199 1.00 93.38 100 LYS A N 1
ATOM 779 C CA . LYS A 1 100 ? -12.163 3.604 6.217 1.00 93.38 100 LYS A CA 1
ATOM 780 C C . LYS A 1 100 ? -12.013 4.187 4.821 1.00 93.38 100 LYS A C 1
ATOM 782 O O . LYS A 1 100 ? -11.769 3.432 3.887 1.00 93.38 100 LYS A O 1
ATOM 787 N N . ASP A 1 101 ? -12.134 5.503 4.676 1.00 89.69 101 ASP A N 1
ATOM 788 C CA . ASP A 1 101 ? -12.072 6.134 3.359 1.00 89.69 101 ASP A CA 1
ATOM 789 C C . ASP A 1 101 ? -10.677 5.986 2.740 1.00 89.69 101 ASP A C 1
ATOM 791 O O . ASP A 1 101 ? -10.587 5.555 1.594 1.00 89.69 101 ASP A O 1
ATOM 795 N N . ARG A 1 102 ? -9.595 6.206 3.505 1.00 87.44 102 ARG A N 1
ATOM 796 C CA . ARG A 1 102 ? -8.215 5.994 3.022 1.00 87.44 102 ARG A CA 1
ATOM 797 C C . ARG A 1 102 ? -7.938 4.531 2.674 1.00 87.44 102 ARG A C 1
ATOM 799 O O . ARG A 1 102 ? -7.455 4.232 1.585 1.00 87.44 102 ARG A O 1
ATOM 806 N N . PHE A 1 103 ? -8.308 3.606 3.560 1.00 90.81 103 PHE A N 1
ATOM 807 C CA . PHE A 1 103 ? -8.146 2.168 3.335 1.00 90.81 103 PHE A CA 1
ATOM 808 C C . PHE A 1 103 ? -8.866 1.704 2.062 1.00 90.81 103 PHE A C 1
ATOM 810 O O . PHE A 1 103 ? -8.282 1.023 1.216 1.00 90.81 103 PHE A O 1
ATOM 817 N N . VAL A 1 104 ? -10.133 2.099 1.902 1.00 89.25 104 VAL A N 1
ATOM 818 C CA . VAL A 1 104 ? -10.934 1.749 0.727 1.00 89.25 104 VAL A CA 1
ATOM 819 C C . VAL A 1 104 ? -10.357 2.396 -0.522 1.00 89.25 104 VAL A C 1
ATOM 821 O O . VAL A 1 104 ? -10.200 1.691 -1.513 1.00 89.25 104 VAL A O 1
ATOM 824 N N . GLN A 1 105 ? -10.002 3.685 -0.486 1.00 85.94 105 GLN A N 1
ATOM 825 C CA . GLN A 1 105 ? -9.441 4.408 -1.632 1.00 85.94 105 GLN A CA 1
ATOM 826 C C . GLN A 1 105 ? -8.228 3.701 -2.229 1.00 85.94 105 GLN A C 1
ATOM 828 O O . GLN A 1 105 ? -8.150 3.593 -3.451 1.00 85.94 105 GLN A O 1
ATOM 833 N N . VAL A 1 106 ? -7.341 3.170 -1.389 1.00 85.44 106 VAL A N 1
ATOM 834 C CA . VAL A 1 106 ? -6.159 2.417 -1.823 1.00 85.44 106 VAL A CA 1
ATOM 835 C C . VAL A 1 106 ? -6.560 1.055 -2.388 1.00 85.44 106 VAL A C 1
ATOM 837 O O . VAL A 1 106 ? -6.158 0.697 -3.495 1.00 85.44 106 VAL A O 1
ATOM 840 N N . CYS A 1 107 ? -7.420 0.315 -1.683 1.00 87.81 107 CYS A N 1
ATOM 841 C CA . CYS A 1 107 ? -7.856 -1.013 -2.118 1.00 87.81 107 CYS A CA 1
ATOM 842 C C . CYS A 1 107 ? -8.598 -0.984 -3.465 1.00 87.81 107 CYS A C 1
ATOM 844 O O . CYS A 1 107 ? -8.383 -1.859 -4.301 1.00 87.81 107 CYS A O 1
ATOM 846 N N . ILE A 1 108 ? -9.453 0.015 -3.712 1.00 85.44 108 ILE A N 1
ATOM 847 C CA . ILE A 1 108 ? -10.245 0.102 -4.953 1.00 85.44 108 ILE A CA 1
ATOM 848 C C . ILE A 1 108 ? -9.408 0.471 -6.182 1.00 85.44 108 ILE A C 1
ATOM 850 O O . ILE A 1 108 ? -9.883 0.285 -7.305 1.00 85.44 108 ILE A O 1
ATOM 854 N N . ARG A 1 109 ? -8.170 0.966 -6.009 1.00 78.62 109 ARG A N 1
ATOM 855 C CA . ARG A 1 109 ? -7.247 1.175 -7.143 1.00 78.62 109 ARG A CA 1
ATOM 856 C C . ARG A 1 109 ? -6.890 -0.133 -7.824 1.00 78.62 109 ARG A C 1
ATOM 858 O O . ARG A 1 109 ? -6.739 -0.159 -9.044 1.00 78.62 109 ARG A O 1
ATOM 865 N N . MET A 1 110 ? -6.897 -1.229 -7.072 1.00 83.44 110 MET A N 1
ATOM 866 C CA . MET A 1 110 ? -6.877 -2.582 -7.613 1.00 83.44 110 MET A CA 1
ATOM 867 C C . MET A 1 110 ? -8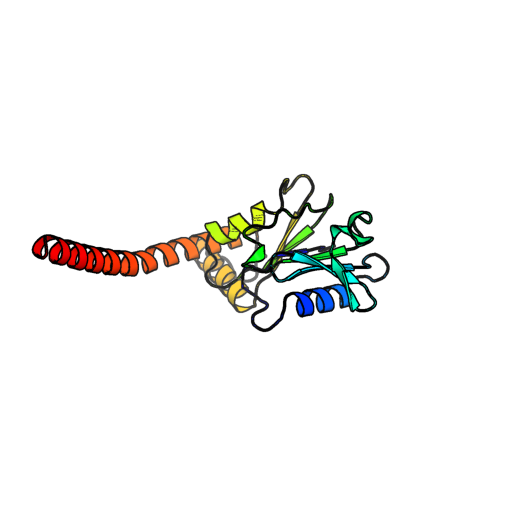.261 -2.938 -8.173 1.00 83.44 110 MET A C 1
ATOM 869 O O . MET A 1 110 ? -9.018 -3.722 -7.596 1.00 83.44 110 MET A O 1
ATOM 873 N N . ARG A 1 111 ? -8.633 -2.326 -9.304 1.00 81.81 111 ARG A N 1
ATOM 874 C CA . ARG A 1 111 ? -9.913 -2.598 -9.979 1.00 81.81 111 ARG A CA 1
ATOM 875 C C . ARG A 1 111 ? -10.036 -4.088 -10.300 1.00 81.81 111 ARG A C 1
ATOM 877 O O . ARG A 1 111 ? -9.056 -4.727 -10.640 1.00 81.81 111 ARG A O 1
ATOM 884 N N . LYS A 1 112 ? -11.249 -4.649 -10.275 1.00 82.88 112 LYS A N 1
ATOM 885 C CA . LYS A 1 112 ? -11.485 -6.099 -10.485 1.00 82.88 112 LYS A CA 1
ATOM 886 C C . LYS A 1 112 ? -10.832 -6.998 -9.415 1.00 82.88 112 LYS A C 1
ATOM 888 O O . LYS A 1 112 ? -10.478 -8.151 -9.693 1.00 82.88 112 LYS A O 1
ATOM 893 N N . LEU A 1 113 ? -10.718 -6.485 -8.189 1.00 84.19 113 LEU A N 1
ATOM 894 C CA . LEU A 1 113 ? -10.301 -7.253 -7.022 1.00 84.19 113 LEU A CA 1
ATOM 895 C C . LEU A 1 113 ? -11.142 -8.531 -6.866 1.00 84.19 113 LEU A C 1
ATOM 897 O O . LEU A 1 113 ? -12.362 -8.502 -7.017 1.00 84.19 113 LEU A O 1
ATOM 901 N N . GLY A 1 114 ? -10.486 -9.660 -6.597 1.00 80.06 114 GLY A N 1
ATOM 902 C CA . GLY A 1 114 ? -11.123 -10.972 -6.455 1.00 80.06 114 GLY A CA 1
ATOM 903 C C . GLY A 1 114 ? -11.436 -11.687 -7.773 1.00 80.06 114 GLY A C 1
ATOM 904 O O . GLY A 1 114 ? -11.729 -12.878 -7.742 1.00 80.06 114 GLY A O 1
ATOM 905 N N . LYS A 1 115 ? -11.338 -11.002 -8.922 1.00 85.06 115 LYS A N 1
ATOM 906 C CA . LYS A 1 115 ? -11.434 -11.629 -10.250 1.00 85.06 115 LYS A CA 1
ATOM 907 C C . LYS A 1 115 ? -10.061 -11.843 -10.880 1.00 85.06 115 LYS A C 1
ATOM 909 O O . LYS A 1 115 ? -9.767 -12.945 -11.320 1.00 85.06 115 LYS A O 1
ATOM 914 N N . TYR A 1 116 ? -9.253 -10.785 -10.929 1.00 86.25 116 TYR A N 1
ATOM 915 C CA . TYR A 1 116 ? -7.911 -10.828 -11.521 1.00 86.25 116 TYR A CA 1
ATOM 916 C C . TYR A 1 116 ? -6.824 -10.343 -10.579 1.00 86.25 116 TYR A C 1
ATOM 918 O O . TYR A 1 116 ? -5.658 -10.508 -10.896 1.00 86.25 116 TYR A O 1
ATOM 926 N N . HIS A 1 117 ? -7.169 -9.699 -9.468 1.00 89.31 117 HIS A N 1
ATOM 927 C CA . HIS A 1 117 ? -6.172 -9.156 -8.558 1.00 89.31 117 HIS A CA 1
ATOM 928 C C . HIS A 1 117 ? -6.465 -9.561 -7.126 1.00 89.31 117 HIS A C 1
ATOM 930 O O . HIS A 1 117 ? -7.624 -9.778 -6.753 1.00 89.31 117 HIS A O 1
ATOM 936 N N . TRP A 1 118 ? -5.411 -9.592 -6.319 1.00 91.62 118 TRP A N 1
ATOM 937 C CA . TRP A 1 118 ? -5.485 -9.914 -4.900 1.00 91.62 118 TRP A CA 1
ATOM 938 C C . TRP A 1 118 ? -4.744 -8.882 -4.065 1.00 91.62 118 TRP A C 1
ATOM 940 O O . TRP A 1 118 ? -3.831 -8.203 -4.535 1.00 91.62 118 TRP A O 1
ATOM 950 N N . LEU A 1 119 ? -5.158 -8.786 -2.805 1.00 92.62 119 LEU A N 1
ATOM 951 C CA . LEU A 1 119 ? -4.516 -7.943 -1.813 1.00 92.62 119 LEU A CA 1
ATOM 952 C C . LEU A 1 119 ? -3.998 -8.794 -0.664 1.00 92.62 119 LEU A C 1
ATOM 954 O O . LEU A 1 119 ? -4.664 -9.724 -0.203 1.00 92.62 119 LEU A O 1
ATOM 958 N N . THR A 1 120 ? -2.828 -8.417 -0.176 1.00 93.50 120 THR A N 1
ATOM 959 C CA . THR A 1 120 ? -2.329 -8.794 1.141 1.00 93.50 120 THR A CA 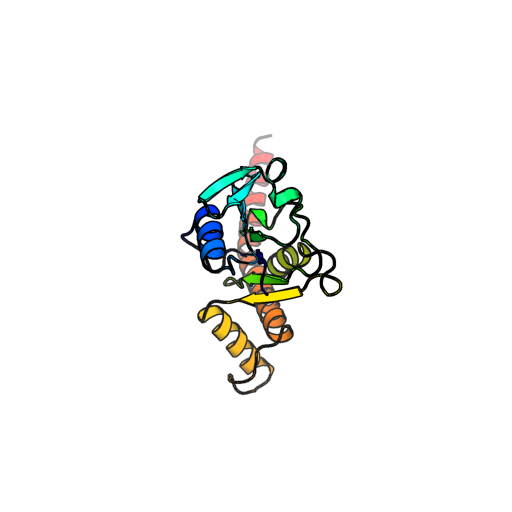1
ATOM 960 C C . THR A 1 120 ? -2.110 -7.534 1.968 1.00 93.50 120 THR A C 1
ATOM 962 O O . THR A 1 120 ? -2.013 -6.438 1.421 1.00 93.50 120 THR A O 1
ATOM 965 N N . PHE A 1 121 ? -2.049 -7.679 3.285 1.00 93.19 121 PHE A N 1
ATOM 966 C CA . PHE A 1 121 ? -1.909 -6.554 4.201 1.00 93.19 121 PHE A CA 1
ATOM 967 C C . PHE A 1 121 ? -0.640 -6.713 5.018 1.00 93.19 121 PHE A C 1
ATOM 969 O O . PHE A 1 121 ? -0.403 -7.772 5.605 1.00 93.19 121 PHE A O 1
ATOM 976 N N . TRP A 1 122 ? 0.162 -5.658 5.050 1.00 93.19 122 TRP A N 1
ATOM 977 C CA . TRP A 1 122 ? 1.378 -5.564 5.844 1.00 93.19 122 TRP A CA 1
ATOM 978 C C . TRP A 1 122 ? 1.231 -4.453 6.865 1.00 93.19 122 TRP A C 1
ATOM 980 O O . TRP A 1 122 ? 0.629 -3.425 6.585 1.00 93.19 122 TRP A O 1
ATOM 990 N N . SER A 1 123 ? 1.785 -4.641 8.051 1.00 91.50 123 SER A N 1
ATOM 991 C CA . SER A 1 123 ? 1.681 -3.669 9.132 1.00 91.50 123 SER A CA 1
ATOM 992 C C . SER A 1 123 ? 2.964 -3.634 9.942 1.00 91.50 123 SER A C 1
ATOM 994 O O . SER A 1 123 ? 3.734 -4.598 9.950 1.00 91.50 123 SER A O 1
ATOM 996 N N . SER A 1 124 ? 3.176 -2.535 10.660 1.00 90.62 124 SER A N 1
ATOM 997 C CA . SER A 1 124 ? 4.204 -2.481 11.692 1.00 90.62 124 SER A CA 1
ATOM 998 C C . SER A 1 124 ? 3.806 -3.383 12.863 1.00 90.62 124 SER A C 1
ATOM 1000 O O . SER A 1 124 ? 2.654 -3.822 12.977 1.00 90.62 124 SER A O 1
ATOM 1002 N N . HIS A 1 125 ? 4.759 -3.650 13.757 1.00 91.00 125 HIS A N 1
ATOM 1003 C CA . HIS A 1 125 ? 4.471 -4.388 14.984 1.00 91.00 125 HIS A CA 1
ATOM 1004 C C . HIS A 1 125 ? 3.417 -3.674 15.842 1.00 91.00 125 HIS A C 1
ATOM 1006 O O . HIS A 1 125 ? 2.531 -4.319 16.392 1.00 91.00 125 HIS A O 1
ATOM 1012 N N . GLU A 1 126 ? 3.477 -2.344 15.904 1.00 91.75 126 GLU A N 1
ATOM 1013 C CA . GLU A 1 126 ? 2.516 -1.524 16.640 1.00 91.75 126 GLU A CA 1
ATOM 1014 C C . GLU A 1 126 ? 1.089 -1.699 16.101 1.00 91.75 126 GLU A C 1
ATOM 1016 O O . GLU A 1 126 ? 0.170 -1.999 16.861 1.00 91.75 126 GLU A O 1
ATOM 1021 N N . VAL A 1 127 ? 0.896 -1.586 14.784 1.00 92.88 127 VAL A N 1
ATOM 1022 C CA . VAL A 1 127 ? -0.429 -1.745 14.166 1.00 92.88 127 VAL A CA 1
ATOM 1023 C C . VAL A 1 127 ? -0.947 -3.182 14.314 1.00 92.88 127 VAL A C 1
ATOM 1025 O O . VAL A 1 127 ? -2.122 -3.379 14.627 1.00 92.88 127 VAL A O 1
ATOM 1028 N N . ASP A 1 128 ? -0.085 -4.197 14.172 1.00 93.12 128 ASP A N 1
ATOM 1029 C CA . ASP A 1 128 ? -0.460 -5.597 14.441 1.00 93.12 128 ASP A CA 1
ATOM 1030 C C . ASP A 1 128 ? -0.948 -5.775 15.890 1.00 93.12 128 ASP A C 1
ATOM 1032 O O . ASP A 1 128 ? -2.001 -6.381 16.121 1.00 93.12 128 ASP A O 1
ATOM 1036 N N . GLN A 1 129 ? -0.254 -5.181 16.867 1.00 93.31 129 GLN A N 1
ATOM 1037 C CA . GLN A 1 129 ? -0.677 -5.202 18.267 1.00 93.31 129 GLN A CA 1
ATOM 1038 C C . GLN A 1 129 ? -2.032 -4.518 18.472 1.00 93.31 129 GLN A C 1
ATOM 1040 O O . GLN A 1 129 ? -2.892 -5.086 19.150 1.00 93.31 129 GLN A O 1
ATOM 1045 N N . GLN A 1 130 ? -2.264 -3.346 17.873 1.00 93.81 130 GLN A N 1
ATOM 1046 C CA . GLN A 1 130 ? -3.549 -2.645 17.969 1.00 93.81 130 GLN A CA 1
ATOM 1047 C C . GLN A 1 130 ? -4.706 -3.511 17.444 1.00 93.81 130 GLN A C 1
ATOM 1049 O O . GLN A 1 130 ? -5.723 -3.674 18.128 1.00 93.81 130 GLN A O 1
ATOM 1054 N N . ILE A 1 131 ? -4.534 -4.141 16.276 1.00 94.19 131 ILE A N 1
ATOM 1055 C CA . ILE A 1 131 ? -5.538 -5.037 15.682 1.00 94.19 131 ILE A CA 1
ATOM 1056 C C . ILE A 1 131 ? -5.812 -6.230 16.613 1.00 94.19 131 ILE A C 1
ATOM 1058 O O . ILE A 1 131 ? -6.970 -6.582 16.861 1.00 94.19 131 ILE A O 1
ATOM 1062 N N . ARG A 1 132 ? -4.765 -6.849 17.177 1.00 93.69 132 ARG A N 1
ATOM 1063 C CA . ARG A 1 132 ? -4.907 -7.981 18.115 1.00 93.69 132 ARG A CA 1
ATOM 1064 C C . ARG A 1 132 ? -5.590 -7.589 19.417 1.00 93.69 132 ARG A C 1
ATOM 1066 O O . ARG A 1 132 ? -6.387 -8.373 19.935 1.00 93.69 132 ARG A O 1
ATOM 1073 N N . LEU A 1 133 ? -5.286 -6.411 19.956 1.00 92.94 133 LEU A N 1
ATOM 1074 C CA . LEU A 1 133 ? -5.911 -5.893 21.172 1.00 92.94 133 LEU A CA 1
ATOM 1075 C C . LEU A 1 133 ? -7.407 -5.662 20.955 1.00 92.94 133 LEU A C 1
ATOM 1077 O O . LEU A 1 133 ? -8.215 -6.157 21.742 1.00 92.94 133 LEU A O 1
ATOM 1081 N N . LEU A 1 134 ? -7.787 -5.018 19.850 1.00 92.62 134 LEU A N 1
ATOM 1082 C CA . LEU A 1 134 ? -9.196 -4.824 19.508 1.00 92.62 134 LEU A CA 1
ATOM 1083 C C . LEU A 1 134 ? -9.919 -6.165 19.329 1.00 92.62 134 LEU A C 1
ATOM 1085 O O . LEU A 1 134 ? -10.999 -6.375 19.883 1.00 92.62 134 LEU A O 1
ATOM 1089 N N . LYS A 1 135 ? -9.298 -7.114 18.620 1.00 90.44 135 LYS A N 1
ATOM 1090 C CA . LYS A 1 135 ? -9.833 -8.471 18.447 1.00 90.44 135 LYS A CA 1
ATOM 1091 C C . LYS A 1 135 ? -10.074 -9.174 19.785 1.00 90.44 135 LYS A C 1
ATOM 1093 O O . LYS A 1 135 ? -11.128 -9.787 19.965 1.00 90.44 135 LYS A O 1
ATOM 1098 N N . LYS A 1 136 ? -9.119 -9.092 20.717 1.00 89.12 136 LYS A N 1
ATOM 1099 C CA . LYS A 1 136 ? -9.244 -9.654 22.071 1.00 89.12 136 LYS A CA 1
ATOM 1100 C C . LYS A 1 136 ? -10.435 -9.043 22.807 1.00 89.12 136 LYS A C 1
ATOM 1102 O O . LYS A 1 136 ? -11.221 -9.792 23.380 1.00 89.12 136 LYS A O 1
ATOM 1107 N N . ASN A 1 137 ? -10.585 -7.721 22.757 1.00 87.12 137 ASN A N 1
ATOM 1108 C CA . ASN A 1 137 ? -11.656 -7.010 23.457 1.00 87.12 137 ASN A CA 1
ATOM 1109 C C . ASN A 1 137 ? -13.046 -7.393 22.930 1.00 87.12 137 ASN A C 1
ATOM 1111 O O . ASN A 1 137 ? -13.961 -7.604 23.718 1.00 87.12 137 ASN A O 1
ATOM 1115 N N . VAL A 1 138 ? -13.193 -7.538 21.610 1.00 84.31 138 VAL A N 1
ATOM 1116 C CA . VAL A 1 138 ? -14.484 -7.863 20.979 1.00 84.31 138 VAL A CA 1
ATOM 1117 C C . VAL A 1 138 ? -14.852 -9.341 21.129 1.00 84.31 138 VAL A C 1
ATOM 1119 O O . VAL A 1 138 ? -16.012 -9.664 21.358 1.00 84.31 138 VAL A O 1
ATOM 1122 N N . LEU A 1 139 ? -13.888 -10.255 20.974 1.00 80.94 139 LEU A N 1
ATOM 1123 C CA . LEU A 1 139 ? -14.168 -11.696 20.923 1.00 80.94 139 LEU A CA 1
ATOM 1124 C C . LEU A 1 139 ? -13.918 -12.425 22.250 1.00 80.94 139 LEU A C 1
ATOM 1126 O O . LEU A 1 139 ? -14.239 -13.606 22.336 1.00 80.94 139 LEU A O 1
ATOM 1130 N N . GLN A 1 140 ? -13.309 -11.773 23.248 1.00 77.81 140 GLN A N 1
ATOM 1131 C CA . GLN A 1 140 ? -12.823 -12.402 24.489 1.00 77.81 140 GLN A CA 1
ATOM 1132 C C . GLN A 1 140 ? -11.897 -13.611 24.225 1.00 77.81 140 GLN A C 1
ATOM 1134 O O . GLN A 1 140 ? -11.825 -14.560 25.002 1.00 77.81 140 GLN A O 1
ATOM 1139 N N . GLN A 1 141 ? -11.186 -13.596 23.092 1.00 71.38 141 GLN A N 1
ATOM 1140 C CA . GLN A 1 141 ? -10.314 -14.685 22.639 1.00 71.38 141 GLN A CA 1
ATOM 1141 C C . GLN A 1 141 ? -8.831 -14.372 22.872 1.00 71.38 141 GLN A C 1
ATOM 1143 O O . GLN A 1 141 ? -8.439 -13.218 23.039 1.00 71.38 141 GLN A O 1
ATOM 1148 N N . SER A 1 142 ? -7.984 -15.408 22.849 1.00 68.19 142 SER A N 1
ATOM 1149 C CA . SER A 1 142 ? -6.532 -15.247 22.986 1.00 68.19 142 SER A CA 1
ATOM 1150 C C . SER A 1 142 ? -5.912 -14.473 21.811 1.00 68.19 142 SER A C 1
ATOM 1152 O O . SER A 1 142 ? -6.346 -14.590 20.662 1.00 68.19 142 SER A O 1
ATOM 1154 N N . GLN A 1 143 ? -4.847 -13.711 22.095 1.00 66.56 143 GLN A N 1
ATOM 1155 C CA . GLN A 1 143 ? -4.127 -12.889 21.106 1.00 66.56 143 GLN A CA 1
ATOM 1156 C C . GLN A 1 143 ? -3.408 -13.706 20.015 1.00 66.56 143 GLN A C 1
ATOM 1158 O O . GLN A 1 143 ? -3.071 -13.167 18.959 1.00 66.56 143 GLN A O 1
ATOM 1163 N N . ASN A 1 144 ? -3.210 -15.008 20.244 1.00 69.75 144 ASN A N 1
ATOM 1164 C CA . ASN A 1 144 ? -2.419 -15.879 19.371 1.00 69.75 144 ASN A CA 1
ATOM 1165 C C . ASN A 1 144 ? -3.187 -16.411 18.155 1.00 69.75 144 ASN A C 1
ATOM 1167 O O . ASN A 1 144 ? -2.612 -17.115 17.326 1.00 69.75 144 ASN A O 1
ATOM 1171 N N . LYS A 1 145 ? -4.480 -16.101 18.010 1.00 79.12 145 LYS A N 1
ATOM 1172 C CA . LYS A 1 145 ? -5.222 -16.501 16.810 1.00 79.12 145 LYS A CA 1
ATOM 1173 C C . LYS A 1 145 ? -4.793 -15.676 15.596 1.00 79.12 145 LYS A C 1
ATOM 1175 O O . LYS A 1 145 ? -4.517 -14.480 15.697 1.00 79.12 145 LYS A O 1
ATOM 1180 N N . LYS A 1 146 ? -4.796 -16.323 14.428 1.00 88.94 146 LYS A N 1
ATOM 1181 C CA . LYS A 1 146 ? -4.509 -15.699 13.128 1.00 88.94 146 LYS A CA 1
ATOM 1182 C C . LYS A 1 146 ? -5.390 -14.460 12.910 1.00 88.94 146 LYS A C 1
ATOM 1184 O O . LYS A 1 146 ? -6.574 -14.485 13.250 1.00 88.94 146 LYS A O 1
ATOM 1189 N N . ILE A 1 147 ? -4.813 -13.387 12.372 1.00 91.38 147 ILE A N 1
ATOM 1190 C CA . ILE A 1 147 ? -5.552 -12.183 11.966 1.00 91.38 147 ILE A CA 1
ATOM 1191 C C . ILE A 1 147 ? -6.241 -12.464 10.631 1.00 91.38 147 ILE A C 1
ATOM 1193 O O . ILE A 1 147 ? -5.633 -13.015 9.711 1.00 91.38 147 ILE A O 1
ATOM 1197 N N . HIS A 1 148 ? -7.514 -12.094 10.534 1.00 92.75 148 HIS A N 1
ATOM 1198 C CA . HIS A 1 148 ? -8.293 -12.155 9.303 1.00 92.75 148 HIS A CA 1
ATOM 1199 C C . HIS A 1 148 ? -8.662 -10.747 8.829 1.00 92.75 148 HIS A C 1
ATOM 1201 O O . HIS A 1 148 ? -8.631 -9.794 9.604 1.00 92.75 148 HIS A O 1
ATOM 1207 N N . LEU A 1 149 ? -9.086 -10.624 7.567 1.00 92.88 149 LEU A N 1
ATOM 1208 C CA . LEU A 1 149 ? -9.527 -9.348 6.992 1.00 92.88 149 LEU A CA 1
ATOM 1209 C C . LEU A 1 149 ? -10.593 -8.651 7.852 1.00 92.88 149 LEU A C 1
ATOM 1211 O O . LEU A 1 149 ? -10.538 -7.442 8.034 1.00 92.88 149 LEU A O 1
ATOM 1215 N N . ILE A 1 150 ? -11.527 -9.406 8.440 1.00 93.75 150 ILE A N 1
ATOM 1216 C CA . ILE A 1 150 ? -12.562 -8.837 9.314 1.00 93.75 150 ILE A CA 1
ATOM 1217 C C . ILE A 1 150 ? -11.986 -8.145 10.560 1.00 93.75 150 ILE A C 1
ATOM 1219 O O . ILE A 1 150 ? -12.571 -7.183 11.047 1.00 93.75 150 ILE A O 1
ATOM 1223 N N . ASP A 1 151 ? -10.841 -8.605 11.068 1.00 94.50 151 ASP A N 1
ATOM 1224 C CA . ASP A 1 151 ? -10.173 -7.986 12.215 1.00 94.50 151 ASP A CA 1
ATOM 1225 C C . ASP A 1 151 ? -9.539 -6.647 11.806 1.00 94.50 151 ASP A C 1
ATOM 1227 O O . ASP A 1 151 ? -9.675 -5.658 12.523 1.00 94.50 151 ASP A O 1
ATOM 1231 N N . ILE A 1 152 ? -8.936 -6.592 10.611 1.00 94.88 152 ILE A N 1
ATOM 1232 C CA . ILE A 1 152 ? -8.401 -5.357 10.015 1.00 94.88 152 ILE A CA 1
ATOM 1233 C C . ILE A 1 152 ? -9.536 -4.354 9.780 1.00 94.88 152 ILE A C 1
ATOM 1235 O O . ILE A 1 152 ? -9.436 -3.207 10.202 1.00 94.88 152 ILE A O 1
ATOM 1239 N N . LEU A 1 153 ? -10.645 -4.783 9.167 1.00 95.25 153 LEU A N 1
ATOM 1240 C CA . LEU A 1 153 ? -11.793 -3.913 8.884 1.00 95.25 153 LEU A CA 1
ATOM 1241 C C . LEU A 1 153 ? -12.408 -3.320 10.158 1.00 95.25 153 LEU A C 1
ATOM 1243 O O . LEU A 1 153 ? -12.792 -2.153 10.161 1.00 95.25 153 LEU A O 1
ATOM 1247 N N . ARG A 1 154 ? -12.478 -4.095 11.248 1.00 95.38 154 ARG A N 1
ATOM 1248 C CA . ARG A 1 154 ? -12.923 -3.584 12.554 1.00 95.38 154 ARG A CA 1
ATOM 1249 C C . ARG A 1 154 ? -11.988 -2.511 13.094 1.00 95.38 154 ARG A C 1
ATOM 1251 O O . ARG A 1 154 ? -12.468 -1.491 13.570 1.00 95.38 154 ARG A O 1
ATOM 1258 N N . TRP A 1 155 ? -10.680 -2.727 13.005 1.00 95.69 155 TRP A N 1
ATOM 1259 C CA . TRP A 1 155 ? -9.695 -1.742 13.451 1.00 95.69 155 TRP A CA 1
ATOM 1260 C C . TRP A 1 155 ? -9.749 -0.453 12.619 1.00 95.69 155 TRP A C 1
ATOM 1262 O O . TRP A 1 155 ? -9.834 0.631 13.185 1.00 95.69 155 TRP A O 1
ATOM 1272 N N . VAL A 1 156 ? -9.850 -0.560 11.290 1.00 95.94 156 VAL A N 1
ATOM 1273 C CA . VAL A 1 156 ? -10.068 0.588 10.389 1.00 95.94 156 VAL A CA 1
ATOM 1274 C C . VAL A 1 156 ? -11.354 1.349 10.743 1.00 95.94 156 VAL A C 1
ATOM 1276 O O . VAL A 1 156 ? -11.400 2.582 10.708 1.00 95.94 156 VAL A O 1
ATOM 1279 N N . TYR A 1 157 ? -12.421 0.626 11.087 1.00 95.88 157 TYR A N 1
ATOM 1280 C CA . TYR A 1 157 ? -13.681 1.231 11.509 1.00 95.88 157 TYR A CA 1
ATOM 1281 C C . TYR A 1 157 ? -13.545 1.980 12.841 1.00 95.88 157 TYR A C 1
ATOM 1283 O O . TYR A 1 157 ? -14.010 3.114 12.936 1.00 95.88 157 TYR A O 1
ATOM 1291 N N . GLU A 1 158 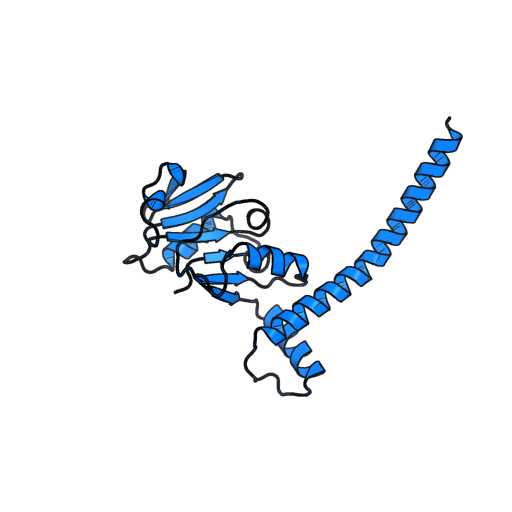? -12.866 1.400 13.834 1.00 95.69 158 GLU A N 1
ATOM 1292 C CA . GLU A 1 158 ? -12.621 2.065 15.119 1.00 95.69 158 GLU A CA 1
ATOM 1293 C C . GLU A 1 158 ? -11.783 3.337 14.942 1.00 95.69 158 GLU A C 1
ATOM 1295 O O . GLU A 1 158 ? -12.159 4.395 15.446 1.00 95.69 158 GLU A O 1
ATOM 1300 N N . ASN A 1 159 ? -10.722 3.278 14.129 1.00 95.12 159 ASN A N 1
ATOM 1301 C CA . ASN A 1 159 ? -9.925 4.454 13.775 1.00 95.12 159 ASN A CA 1
ATOM 1302 C C . ASN A 1 159 ? -10.789 5.549 13.143 1.00 95.12 159 ASN A C 1
ATOM 1304 O O . ASN A 1 159 ? -10.673 6.716 13.501 1.00 95.12 159 ASN A O 1
ATOM 1308 N N . THR A 1 160 ? -11.693 5.175 12.232 1.00 95.31 160 THR A N 1
ATOM 1309 C CA . THR A 1 160 ? -12.609 6.125 11.581 1.00 95.31 160 THR A CA 1
ATOM 1310 C C . THR A 1 160 ? -13.502 6.813 12.599 1.00 95.31 160 THR A C 1
ATOM 1312 O O . THR A 1 160 ? -13.619 8.034 12.582 1.00 95.31 160 THR A O 1
ATOM 1315 N N . GLN A 1 161 ? -14.102 6.040 13.503 1.00 95.00 161 GLN A N 1
ATOM 1316 C CA . GLN A 1 161 ? -14.962 6.580 14.548 1.00 95.00 161 GLN A CA 1
ATOM 1317 C C . GLN A 1 161 ? -14.197 7.535 15.463 1.00 95.00 161 GLN A C 1
ATOM 1319 O O . GLN A 1 161 ? -14.692 8.617 15.777 1.00 95.00 161 GLN A O 1
ATOM 1324 N N . GLN A 1 162 ? -12.972 7.170 15.840 1.00 93.44 162 GLN A N 1
ATOM 1325 C CA . GLN A 1 162 ? -12.117 8.025 16.649 1.00 93.44 162 GLN A CA 1
ATOM 1326 C C . GLN A 1 162 ? -11.752 9.320 15.915 1.00 93.44 162 GLN A C 1
ATOM 1328 O O . GLN A 1 162 ? -11.998 10.402 16.439 1.00 93.44 162 GLN A O 1
ATOM 1333 N N . THR A 1 163 ? -11.292 9.233 14.664 1.00 92.75 163 THR A N 1
ATOM 1334 C CA . THR A 1 163 ? -10.983 10.409 13.835 1.00 92.75 163 THR A CA 1
ATOM 1335 C C . THR A 1 163 ? -12.200 11.318 13.643 1.00 92.75 163 THR A C 1
ATOM 1337 O O . THR A 1 163 ? -12.070 12.538 13.705 1.00 92.75 163 THR A O 1
ATOM 1340 N N . THR A 1 164 ? -13.398 10.760 13.438 1.00 92.06 164 THR A N 1
ATOM 1341 C CA . THR A 1 164 ? -14.634 11.551 13.332 1.00 92.06 164 THR A CA 1
ATOM 1342 C C . THR A 1 164 ? -14.962 12.272 14.640 1.00 92.06 164 THR A C 1
ATOM 1344 O O . THR A 1 164 ? -15.312 13.452 14.604 1.00 92.06 164 THR A O 1
ATOM 1347 N N . ARG A 1 165 ? -14.821 11.602 15.793 1.00 91.38 165 ARG A N 1
ATOM 1348 C CA . ARG A 1 165 ? -15.023 12.225 17.113 1.00 91.38 165 ARG A CA 1
ATOM 1349 C C . ARG A 1 165 ? -14.032 13.362 17.356 1.00 91.38 165 ARG A C 1
ATOM 1351 O O . ARG A 1 165 ? -14.452 14.452 17.734 1.00 91.38 165 ARG A O 1
ATOM 1358 N N . ASP A 1 166 ? -12.753 13.138 17.077 1.00 88.81 166 ASP A N 1
ATOM 1359 C CA . ASP A 1 166 ? -11.699 14.138 17.282 1.00 88.81 166 ASP A CA 1
ATOM 1360 C C . ASP A 1 166 ? -11.866 15.338 16.332 1.00 88.81 166 ASP A C 1
ATOM 1362 O O . ASP A 1 166 ? -11.687 16.496 16.721 1.00 88.81 166 ASP A O 1
ATOM 1366 N N . GLY A 1 167 ? -12.307 15.080 15.097 1.00 89.19 167 GLY A N 1
ATOM 1367 C CA . GLY A 1 167 ? -12.615 16.112 14.109 1.00 89.19 167 GLY A CA 1
ATOM 1368 C C . GLY A 1 167 ? -13.777 17.028 14.506 1.00 89.19 167 GLY A C 1
ATOM 1369 O O . GLY A 1 167 ? -13.794 18.191 14.100 1.00 89.19 167 GLY A O 1
ATOM 1370 N N . LEU A 1 168 ? -14.716 16.557 15.336 1.00 90.75 168 LEU A N 1
ATOM 1371 C CA . LEU A 1 168 ? -15.878 17.342 15.767 1.00 90.75 168 LEU A CA 1
ATOM 1372 C C . LEU A 1 168 ? -15.468 18.601 16.542 1.00 90.75 168 LEU A C 1
ATOM 1374 O O . LEU A 1 168 ? -16.018 19.675 16.301 1.00 90.75 168 LEU A O 1
ATOM 1378 N N . HIS A 1 169 ? -14.469 18.490 17.422 1.00 86.19 169 HIS A N 1
ATOM 1379 C CA . HIS A 1 169 ? -13.935 19.631 18.171 1.00 86.19 169 HIS A CA 1
ATOM 1380 C C . HIS A 1 169 ? -13.286 20.670 17.244 1.00 86.19 169 HIS A C 1
ATOM 1382 O O . HIS A 1 169 ? -13.428 21.887 17.418 1.00 86.19 169 HIS A O 1
ATOM 1388 N N . HIS A 1 170 ? -12.567 20.201 16.222 1.00 86.06 170 HIS A N 1
ATOM 1389 C CA . HIS A 1 170 ? -11.958 21.102 15.254 1.00 86.06 170 HIS A CA 1
ATOM 1390 C C . HIS A 1 170 ? -13.030 21.820 14.426 1.00 86.06 170 HIS A C 1
ATOM 1392 O O . HIS A 1 170 ? -12.993 23.044 14.299 1.00 86.06 170 HIS A O 1
ATOM 1398 N N . TRP A 1 171 ? -14.036 21.080 13.953 1.00 89.75 171 TRP A N 1
ATOM 1399 C CA . TRP A 1 171 ? -15.175 21.629 13.223 1.00 89.75 171 TRP A CA 1
ATOM 1400 C C . TRP A 1 171 ? -15.951 22.669 14.042 1.00 89.75 171 TRP A C 1
ATOM 1402 O O . TRP A 1 171 ? -16.247 23.750 13.530 1.00 89.75 171 TRP A O 1
ATOM 1412 N N . SER A 1 172 ? -16.225 22.407 15.326 1.00 90.31 172 SER A N 1
ATOM 1413 C CA . SER A 1 172 ? -16.943 23.359 16.185 1.00 90.31 172 SER A CA 1
ATOM 1414 C C . SER A 1 172 ? -16.170 24.666 16.356 1.00 90.31 172 SER A C 1
ATOM 1416 O O . SER A 1 172 ? -16.746 25.753 16.272 1.00 90.31 172 SER A O 1
ATOM 1418 N N . THR A 1 173 ? -14.852 24.570 16.537 1.00 90.38 173 THR A N 1
ATOM 1419 C CA . THR A 1 173 ? -13.974 25.739 16.663 1.00 90.38 173 THR A CA 1
ATOM 1420 C C . THR A 1 173 ? -13.939 26.544 15.363 1.00 90.38 173 THR A C 1
ATOM 1422 O O . THR A 1 173 ? -14.108 27.763 15.389 1.00 90.38 173 THR A O 1
ATOM 1425 N N . GLN A 1 174 ? -13.791 25.871 14.216 1.00 91.19 174 GLN A N 1
ATOM 1426 C CA . GLN A 1 174 ? -13.809 26.519 12.902 1.00 91.19 174 GLN A CA 1
ATOM 1427 C C . GLN A 1 174 ? -15.144 27.213 12.616 1.00 91.19 174 GLN A C 1
ATOM 1429 O O . GLN A 1 174 ? -15.148 28.344 12.132 1.00 91.19 174 GLN A O 1
ATOM 1434 N N . SER A 1 175 ? -16.264 26.569 12.951 1.00 92.81 175 SER A N 1
ATOM 1435 C CA . SER A 1 175 ? -17.606 27.133 12.786 1.00 92.81 175 SER A CA 1
ATOM 1436 C C . SER A 1 175 ? -17.768 28.429 13.586 1.00 92.81 175 SER A C 1
ATOM 1438 O O . SER A 1 175 ? -18.179 29.454 13.038 1.00 92.81 175 SER A O 1
ATOM 1440 N N . LEU A 1 176 ? -17.338 28.440 14.853 1.00 93.38 176 LEU A N 1
ATOM 1441 C CA . LEU A 1 176 ? -17.383 29.642 15.687 1.00 93.38 176 LEU A CA 1
ATOM 1442 C C . LEU A 1 176 ? -16.490 30.763 15.131 1.00 93.38 176 LEU A C 1
ATOM 1444 O O . LEU A 1 176 ? -16.904 31.923 15.074 1.00 93.38 176 LEU A O 1
ATOM 1448 N N . SER A 1 177 ? -15.272 30.433 14.693 1.00 92.31 177 SER A N 1
ATOM 1449 C CA . SER A 1 177 ? -14.369 31.392 14.048 1.00 92.31 177 SER A CA 1
ATOM 1450 C C . SER A 1 177 ? -14.950 31.960 12.752 1.00 92.31 177 SER A C 1
ATOM 1452 O O . SER A 1 177 ? -14.794 33.152 12.494 1.00 92.31 177 SER A O 1
ATOM 1454 N N . TYR A 1 178 ? -15.623 31.138 11.947 1.00 92.69 178 TYR A N 1
ATOM 1455 C CA . TYR A 1 178 ? -16.290 31.572 10.722 1.00 92.69 178 TYR A CA 1
ATOM 1456 C C . TYR A 1 178 ? -17.432 32.547 11.024 1.00 92.69 178 TYR A C 1
ATOM 1458 O O . TYR A 1 178 ? -17.447 33.641 10.466 1.00 92.69 178 TYR A O 1
ATOM 1466 N N . GLN A 1 179 ? -18.318 32.213 11.969 1.00 93.81 179 GLN A N 1
ATOM 1467 C CA . GLN A 1 179 ? -19.427 33.086 12.377 1.00 93.81 179 GLN A CA 1
ATOM 1468 C C . GLN A 1 179 ? -18.934 34.459 12.855 1.00 93.81 179 GLN A C 1
ATOM 1470 O O . GLN A 1 179 ? -19.454 35.484 12.424 1.00 93.81 179 GLN A O 1
ATOM 1475 N N . ARG A 1 180 ? -17.866 34.496 13.668 1.00 92.50 180 ARG A N 1
ATOM 1476 C CA . ARG A 1 180 ? -17.237 35.754 14.112 1.00 92.50 180 ARG A CA 1
ATOM 1477 C C . ARG A 1 180 ? -16.703 36.594 12.951 1.00 92.50 180 ARG A C 1
ATOM 1479 O O . ARG A 1 180 ? -16.815 37.815 12.974 1.00 92.50 180 ARG A O 1
ATOM 1486 N N . LYS A 1 181 ? -16.103 35.962 11.938 1.00 92.62 181 LYS A N 1
ATOM 1487 C CA . LYS A 1 181 ? -15.620 36.675 10.745 1.00 92.62 181 LYS A CA 1
ATOM 1488 C C . LYS A 1 181 ? -16.788 37.251 9.947 1.00 92.62 181 LYS A C 1
ATOM 1490 O O . LYS A 1 181 ? -16.740 38.421 9.585 1.00 92.62 181 LYS A O 1
ATOM 1495 N N . VAL A 1 182 ? -17.838 36.460 9.719 1.00 93.88 182 VAL A N 1
ATOM 1496 C CA . VAL A 1 182 ? -19.037 36.895 8.984 1.00 93.88 182 VAL A CA 1
ATOM 1497 C C . VAL A 1 182 ? -19.713 38.076 9.679 1.00 93.88 182 VAL A C 1
ATOM 1499 O O . VAL A 1 182 ? -20.016 39.063 9.014 1.00 93.88 182 VAL A O 1
ATOM 1502 N N . SER A 1 183 ? -19.882 38.026 11.005 1.00 91.31 183 SER A N 1
ATOM 1503 C CA . SER A 1 183 ? -20.511 39.124 11.745 1.00 91.31 183 SER A CA 1
ATOM 1504 C C . SER A 1 183 ? -19.724 40.428 11.618 1.00 91.31 183 SER A C 1
ATOM 1506 O O . SER A 1 183 ? -20.324 41.475 11.425 1.00 91.31 183 SER A O 1
ATOM 1508 N N . VAL A 1 184 ? -18.388 40.386 11.680 1.00 89.81 184 VAL A N 1
ATOM 1509 C CA . VAL A 1 184 ? -17.552 41.587 11.504 1.00 89.81 184 VAL A CA 1
ATOM 1510 C C . VAL A 1 184 ? -17.662 42.136 10.081 1.00 89.81 184 VAL A C 1
ATOM 1512 O O . VAL A 1 184 ? -17.822 43.340 9.914 1.00 89.81 184 VAL A O 1
ATOM 1515 N N . PHE A 1 185 ? -17.639 41.274 9.060 1.00 88.94 185 PHE A N 1
ATOM 1516 C CA . PHE A 1 185 ? -17.789 41.698 7.662 1.00 88.94 185 PHE A CA 1
ATOM 1517 C C . PHE A 1 185 ? -19.115 42.425 7.398 1.00 88.94 185 PHE A C 1
ATOM 1519 O O . PHE A 1 185 ? -19.126 43.408 6.665 1.00 88.94 185 PHE A O 1
ATOM 1526 N N . GLN A 1 186 ? -20.207 41.991 8.031 1.00 85.19 186 GLN A N 1
ATOM 1527 C CA . GLN A 1 186 ? -21.517 42.644 7.916 1.00 85.19 186 GLN A CA 1
ATOM 1528 C C . GLN A 1 186 ? -21.581 44.038 8.558 1.00 85.19 186 GLN A C 1
ATOM 1530 O O . GLN A 1 186 ? -22.466 44.803 8.210 1.00 85.19 186 GLN A O 1
ATOM 1535 N N . HIS A 1 187 ? -20.673 44.373 9.481 1.00 77.62 187 HIS A N 1
ATOM 1536 C CA . HIS A 1 187 ? -20.620 45.698 10.118 1.00 77.62 187 HIS A CA 1
ATOM 1537 C C . HIS A 1 187 ? -19.722 46.698 9.367 1.00 77.62 187 HIS A C 1
ATOM 1539 O O . HIS A 1 187 ? -19.618 47.849 9.783 1.00 77.62 187 HIS A O 1
ATOM 1545 N N . ILE A 1 188 ? -19.026 46.257 8.312 1.00 78.69 188 ILE A N 1
ATOM 1546 C CA . ILE A 1 188 ? -18.115 47.091 7.507 1.00 78.69 188 ILE A CA 1
ATOM 1547 C C . ILE A 1 188 ? -18.766 47.509 6.168 1.00 78.69 188 ILE A C 1
ATOM 1549 O O . ILE A 1 188 ? -18.254 48.411 5.505 1.00 78.69 188 ILE A O 1
ATOM 1553 N N . GLN A 1 189 ? -19.889 46.892 5.779 1.00 51.47 189 GLN A N 1
ATOM 1554 C CA . GLN A 1 189 ? -20.752 47.338 4.671 1.00 51.47 189 GLN A CA 1
ATOM 1555 C C . GLN A 1 189 ? -21.869 48.246 5.180 1.00 51.47 189 GLN A C 1
ATOM 1557 O O . GLN A 1 189 ? -22.229 49.175 4.424 1.00 51.47 189 GLN A O 1
#

Foldseek 3Di:
DAQEEEEQCADCVPDDQLRVQLVVQVVDDVVFAQWEWEDDPNFIWIQGPVRDIDGCVPDPVVVPQRRYGYYYYNVRLPDDLDDHHFQHEYEYEDHPLAAPVSVVSNVCSPPPEPNGYHYDYDYDPVVLVLLLVVVCVVVVDDSPDDDDPVSVVVSNHVSNVVVVVVVVVVVVVVVVVVVVVVVVVVVVD

Sequence (189 aa):
MINGILDVGALFIDGSNRGMAIKWLNLSDKTKIDYSIYIESDSIVVCDCQYQHHAFVTSPASERIDHYVIYLDEVHTTGTDFKFPNEFCAAVTLGNCITKDRFVQVCIRMRKLGKYHWLTFWSSHEVDQQIRLLKKNVLQQSQNKKIHLIDILRWVYENTQQTTRDGLHHWSTQSLSYQRKVSVFQHIQ

Radius of gyration: 20.99 Å; chains: 1; bounding box: 43×64×48 Å

pLDDT: mean 86.82, std 9.12, range [51.47, 95.94]